Protein AF-A0A3N5J8C0-F1 (afdb_monomer)

Nearest PDB structures (foldseek):
  8ye5-assembly1_A  TM=8.555E-01  e=3.695E-01  Dehalobacter sp.
  5fzq-assembly1_B  TM=6.676E-01  e=3.695E-01  synthetic construct
  6v8e-assembly2_F  TM=5.526E-01  e=2.523E-01  synthetic construct
  8arc-assembly2_C  TM=6.959E-01  e=1.100E+00  Photorhabdus laumondii subsp. laumondii TTO1
  7qij-assembly2_JC  TM=6.685E-01  e=4.070E+00  Yersinia enterocolitica

Structure (mmCIF, N/CA/C/O backbone):
data_AF-A0A3N5J8C0-F1
#
_entry.id   AF-A0A3N5J8C0-F1
#
loop_
_atom_site.group_PDB
_atom_site.id
_atom_site.type_symbol
_atom_site.label_atom_id
_atom_site.label_alt_id
_atom_site.label_comp_id
_atom_site.label_asym_id
_atom_site.label_entity_id
_atom_site.label_seq_id
_atom_site.pdbx_PDB_ins_code
_atom_site.Cartn_x
_atom_site.Cartn_y
_atom_site.Cartn_z
_atom_site.occupancy
_atom_site.B_iso_or_equiv
_atom_site.auth_seq_id
_atom_site.auth_comp_id
_atom_site.auth_asym_id
_atom_site.auth_atom_id
_atom_site.pdbx_PDB_model_num
ATOM 1 N N . MET A 1 1 ? -45.044 20.548 -32.762 1.00 36.38 1 MET A N 1
ATOM 2 C CA . MET A 1 1 ? -45.439 21.778 -32.041 1.00 36.38 1 MET A CA 1
ATOM 3 C C . MET A 1 1 ? -44.810 21.751 -30.650 1.00 36.38 1 MET A C 1
ATOM 5 O O . MET A 1 1 ? -44.982 20.740 -29.996 1.00 36.38 1 MET A O 1
ATOM 9 N N . SER A 1 2 ? -44.057 22.814 -30.298 1.00 35.66 2 SER A N 1
ATOM 10 C CA . SER A 1 2 ? -43.730 23.411 -28.969 1.00 35.66 2 SER A CA 1
ATOM 11 C C . SER A 1 2 ? -43.699 22.547 -27.692 1.00 35.66 2 SER A C 1
ATOM 13 O O . SER A 1 2 ? -44.624 21.792 -27.466 1.00 35.66 2 SER A O 1
ATOM 15 N N . ARG A 1 3 ? -42.818 22.719 -26.691 1.00 38.47 3 ARG A N 1
ATOM 16 C CA . ARG A 1 3 ? -41.753 23.689 -26.313 1.00 38.47 3 ARG A CA 1
ATOM 17 C C . ARG A 1 3 ? -41.087 23.081 -25.044 1.00 38.47 3 ARG A C 1
ATOM 19 O O . ARG A 1 3 ? -41.811 22.584 -24.198 1.00 38.47 3 ARG A O 1
ATOM 26 N N . LYS A 1 4 ? -39.757 22.933 -24.985 1.00 38.97 4 LYS A N 1
ATOM 27 C CA . LYS A 1 4 ? -38.731 23.778 -24.309 1.00 38.97 4 LYS A CA 1
ATOM 28 C C . LYS A 1 4 ? -38.286 23.297 -22.913 1.00 38.97 4 LYS A C 1
ATOM 30 O O . LYS A 1 4 ? -39.085 23.194 -21.995 1.00 38.97 4 LYS A O 1
ATOM 35 N N . LEU A 1 5 ? -36.966 23.090 -22.816 1.00 45.16 5 LEU A N 1
ATOM 36 C CA . LEU A 1 5 ? -36.154 22.933 -21.610 1.00 45.16 5 LEU A CA 1
ATOM 37 C C . LEU A 1 5 ? -36.075 24.240 -20.806 1.00 45.16 5 LEU A C 1
ATOM 39 O O . LEU A 1 5 ? -36.049 25.324 -21.393 1.00 45.16 5 LEU A O 1
ATOM 43 N N . THR A 1 6 ? -35.898 24.119 -19.490 1.00 43.31 6 THR A N 1
ATOM 44 C CA . THR A 1 6 ? -35.476 25.217 -18.610 1.00 43.31 6 THR A CA 1
ATOM 45 C C . THR A 1 6 ? -34.283 24.775 -17.770 1.00 43.31 6 THR A C 1
ATOM 47 O O . THR A 1 6 ? -34.398 23.891 -16.927 1.00 43.31 6 THR A O 1
ATOM 50 N N . ALA A 1 7 ? -33.143 25.406 -18.046 1.00 38.03 7 ALA A N 1
ATOM 51 C CA . ALA A 1 7 ? -31.943 25.437 -17.225 1.00 38.03 7 ALA A CA 1
ATOM 52 C C . ALA A 1 7 ? -32.054 26.591 -16.216 1.00 38.03 7 ALA A C 1
ATOM 54 O O . ALA A 1 7 ? -32.607 27.640 -16.550 1.00 38.03 7 ALA A O 1
ATOM 55 N N . VAL A 1 8 ? -31.500 26.425 -15.014 1.00 42.53 8 VAL A N 1
ATOM 56 C CA . VAL A 1 8 ? -31.299 27.523 -14.059 1.00 42.53 8 VAL A CA 1
ATOM 57 C C . VAL A 1 8 ? -29.803 27.675 -13.824 1.00 42.53 8 VAL A C 1
ATOM 59 O O . VAL A 1 8 ? -29.126 26.736 -13.413 1.00 42.53 8 VAL A O 1
ATOM 62 N N . ALA A 1 9 ? -29.314 28.868 -14.150 1.00 37.12 9 ALA A N 1
ATOM 63 C CA . ALA A 1 9 ? -27.948 29.328 -13.978 1.00 37.12 9 ALA A CA 1
ATOM 64 C C . ALA A 1 9 ? -27.829 30.215 -12.728 1.00 37.12 9 ALA A C 1
ATOM 66 O O . ALA A 1 9 ? -28.775 30.892 -12.328 1.00 37.12 9 ALA A O 1
ATOM 67 N N . VAL A 1 10 ? -26.630 30.202 -12.153 1.00 36.56 10 VAL A N 1
ATOM 68 C CA . VAL A 1 10 ? -26.146 31.026 -11.039 1.00 36.56 10 VAL A CA 1
ATOM 69 C C . VAL A 1 10 ? -25.862 32.457 -11.509 1.00 36.56 10 VAL A C 1
ATOM 71 O O . VAL A 1 10 ? -25.314 32.640 -12.595 1.00 36.56 10 VAL A O 1
ATOM 74 N N . ALA A 1 11 ? -26.123 33.461 -10.665 1.00 36.22 11 ALA A N 1
ATOM 75 C CA . ALA A 1 11 ? -25.432 34.751 -10.734 1.00 36.22 11 ALA A CA 1
ATOM 76 C C . ALA A 1 11 ? -25.321 35.409 -9.347 1.00 36.22 11 ALA A C 1
ATOM 78 O O . ALA A 1 11 ? -26.277 35.456 -8.577 1.00 36.22 11 ALA A O 1
ATOM 79 N N . ALA A 1 12 ? -24.109 35.885 -9.064 1.00 37.81 12 ALA A N 1
ATOM 80 C CA . ALA A 1 12 ? -23.647 36.523 -7.841 1.00 37.81 12 ALA A CA 1
ATOM 81 C C . ALA A 1 12 ? -24.055 38.003 -7.739 1.00 37.81 12 ALA A C 1
ATOM 83 O O . ALA A 1 12 ? -24.271 38.666 -8.752 1.00 37.81 12 ALA A O 1
ATOM 84 N N . LEU A 1 13 ? -24.046 38.543 -6.517 1.00 34.56 13 LEU A N 1
ATOM 85 C CA . LEU A 1 13 ? -24.071 39.984 -6.261 1.00 34.56 13 LEU A CA 1
ATOM 86 C C . LEU A 1 13 ? -23.061 40.333 -5.159 1.00 34.56 13 LEU A C 1
ATOM 88 O O . LEU A 1 13 ? -23.184 39.907 -4.014 1.00 34.56 13 LEU A O 1
ATOM 92 N N . ILE A 1 14 ? -22.041 41.088 -5.565 1.00 41.22 14 ILE A N 1
ATOM 93 C CA . ILE A 1 14 ? -21.001 41.708 -4.741 1.00 41.22 14 ILE A CA 1
ATOM 94 C C . ILE A 1 14 ? -21.518 43.090 -4.327 1.00 41.22 14 ILE A C 1
ATOM 96 O O . ILE A 1 14 ? -21.924 43.864 -5.192 1.00 41.22 14 ILE A O 1
ATOM 100 N N . ALA A 1 15 ? -21.468 43.418 -3.034 1.00 42.97 15 ALA A N 1
ATOM 101 C CA . ALA A 1 15 ? -21.710 44.771 -2.536 1.00 42.97 15 ALA A CA 1
ATOM 102 C C . ALA A 1 15 ? -20.478 45.282 -1.775 1.00 42.97 15 ALA A C 1
ATOM 104 O O . ALA A 1 15 ? -20.013 44.676 -0.812 1.00 42.97 15 ALA A O 1
ATOM 105 N N . LEU A 1 16 ? -19.959 46.398 -2.278 1.00 36.75 16 LEU A N 1
ATOM 106 C CA . LEU A 1 16 ? -18.794 47.157 -1.844 1.00 36.75 16 LEU A CA 1
ATOM 107 C C . LEU A 1 16 ? -19.269 48.304 -0.931 1.00 36.75 16 LEU A C 1
ATOM 109 O O . LEU A 1 16 ? -20.196 49.017 -1.311 1.00 36.75 16 LEU A O 1
ATOM 113 N N . ALA A 1 17 ? -18.628 48.534 0.218 1.00 47.25 17 ALA A N 1
ATOM 114 C CA . ALA A 1 17 ? -18.795 49.771 0.987 1.00 47.25 17 ALA A CA 1
ATOM 115 C C . ALA A 1 17 ? -17.461 50.211 1.625 1.00 47.25 17 ALA A C 1
ATOM 117 O O . ALA A 1 17 ? -16.957 49.581 2.551 1.00 47.25 17 ALA A O 1
ATOM 118 N N . ALA A 1 18 ? -16.903 51.306 1.100 1.00 42.03 18 ALA A N 1
ATOM 119 C CA . ALA A 1 18 ? -16.025 52.243 1.814 1.00 42.03 18 ALA A CA 1
ATOM 120 C C . ALA A 1 18 ? -16.855 52.945 2.917 1.00 42.03 18 ALA A C 1
ATOM 122 O O . ALA A 1 18 ? -18.064 53.064 2.756 1.00 42.03 18 ALA A O 1
ATOM 123 N N . GLY A 1 19 ? -16.384 53.442 4.061 1.00 35.12 19 GLY A N 1
ATOM 124 C CA . GLY A 1 19 ? -15.079 53.897 4.535 1.00 35.12 19 GLY A CA 1
ATOM 125 C C . GLY A 1 19 ? -15.313 55.243 5.251 1.00 35.12 19 GLY A C 1
ATOM 126 O O . GLY A 1 19 ? -15.850 56.138 4.613 1.00 35.12 19 GLY A O 1
ATOM 127 N N . ALA A 1 20 ? -14.970 55.380 6.544 1.00 40.59 20 ALA A N 1
ATOM 128 C CA . ALA A 1 20 ? -14.608 56.639 7.238 1.00 40.59 20 ALA A CA 1
ATOM 129 C C . ALA A 1 20 ? -14.333 56.410 8.754 1.00 40.59 20 ALA A C 1
ATOM 131 O O . ALA A 1 20 ? -14.841 55.433 9.301 1.00 40.59 20 ALA A O 1
ATOM 132 N N . PRO A 1 21 ? -13.522 57.264 9.426 1.00 53.22 21 PRO A N 1
ATOM 133 C CA . PRO A 1 21 ? -12.695 56.891 10.583 1.00 53.22 21 PRO A CA 1
ATOM 134 C C . PRO A 1 21 ? -13.000 57.669 11.892 1.00 53.22 21 PRO A C 1
ATOM 136 O O . PRO A 1 21 ? -13.904 58.495 11.934 1.00 53.22 21 PRO A O 1
ATOM 139 N N . LEU A 1 22 ? -12.138 57.449 12.902 1.00 32.69 22 LEU A N 1
ATOM 140 C CA . LEU A 1 22 ? -11.948 58.168 14.183 1.00 32.69 22 LEU A CA 1
ATOM 141 C C . LEU A 1 22 ? -12.921 57.863 15.341 1.00 32.69 22 LEU A C 1
ATOM 143 O O . LEU A 1 22 ? -14.061 58.301 15.330 1.00 32.69 22 LEU A O 1
ATOM 147 N N . GLN A 1 23 ? -12.387 57.323 16.446 1.00 41.91 23 GLN A N 1
ATOM 148 C CA . GLN A 1 23 ? -12.114 58.140 17.641 1.00 41.91 23 GLN A CA 1
ATOM 149 C C . GLN A 1 23 ? -11.225 57.409 18.659 1.00 41.91 23 GLN A C 1
ATOM 151 O O . GLN A 1 23 ? -11.356 56.214 18.902 1.00 41.91 23 GLN A O 1
ATOM 156 N N . ALA A 1 24 ? -10.280 58.175 19.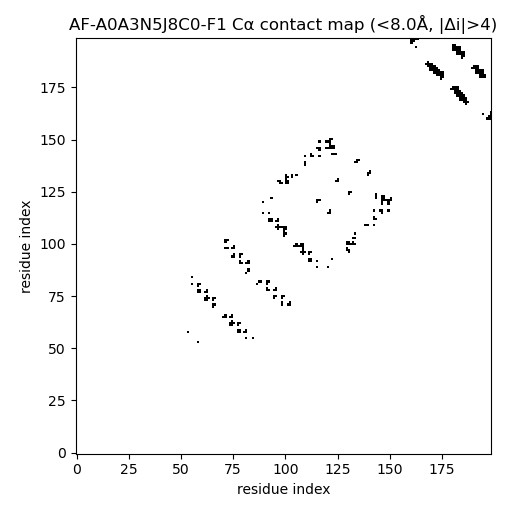201 1.00 34.25 24 ALA A N 1
ATOM 157 C CA . ALA A 1 24 ? -9.258 57.789 20.157 1.00 34.25 24 ALA A CA 1
ATOM 158 C C . ALA A 1 24 ? -9.825 57.551 21.569 1.00 34.25 24 ALA A C 1
ATOM 160 O O . ALA A 1 24 ? -10.714 58.273 22.015 1.00 34.25 24 ALA A O 1
ATOM 161 N N . GLN A 1 25 ? -9.249 56.586 22.288 1.00 37.56 25 GLN A N 1
ATOM 162 C CA . GLN A 1 25 ? -9.459 56.371 23.721 1.00 37.56 25 GLN A CA 1
ATOM 163 C C . GLN A 1 25 ? -8.403 57.115 24.543 1.00 37.56 25 GLN A C 1
ATOM 165 O O . GLN A 1 25 ? -7.205 57.024 24.276 1.00 37.56 25 GLN A O 1
ATOM 170 N N . GLN A 1 26 ? -8.865 57.820 25.572 1.00 39.78 26 GLN A N 1
ATOM 171 C CA . GLN A 1 26 ? -8.071 58.465 26.617 1.00 39.78 26 GLN A CA 1
ATOM 172 C C . GLN A 1 26 ? -8.974 58.619 27.866 1.00 39.78 26 GLN A C 1
ATOM 174 O O . GLN A 1 26 ? -10.195 58.585 27.722 1.00 39.78 26 GLN A O 1
ATOM 179 N N . PRO A 1 27 ? -8.437 58.858 29.074 1.00 41.88 27 PRO A N 1
ATOM 180 C CA . PRO A 1 27 ? -7.697 57.921 29.922 1.00 41.88 27 PRO A CA 1
ATOM 181 C C . PRO A 1 27 ? -8.306 57.838 31.348 1.00 41.88 27 PRO A C 1
ATOM 183 O O . PRO A 1 27 ? -9.177 58.622 31.706 1.00 41.88 27 PRO A O 1
ATOM 186 N N . GLY A 1 28 ? -7.768 56.959 32.201 1.00 31.48 28 GLY A N 1
ATOM 187 C CA . GLY A 1 28 ? -7.788 57.165 33.657 1.00 31.48 28 GLY A CA 1
ATOM 188 C C . GLY A 1 28 ? -8.772 56.309 34.454 1.00 31.48 28 GLY A C 1
ATOM 189 O O . GLY A 1 28 ? -9.938 56.651 34.613 1.00 31.48 28 GLY A O 1
ATOM 190 N N . GLN A 1 29 ? -8.251 55.244 35.061 1.00 34.81 29 GLN A N 1
ATOM 191 C CA . GLN A 1 29 ? -8.790 54.715 36.309 1.00 34.81 29 GLN A CA 1
ATOM 192 C C . GLN A 1 29 ? -7.620 54.569 37.280 1.00 34.81 29 GLN A C 1
ATOM 194 O O . GLN A 1 29 ? -6.707 53.771 37.072 1.00 34.81 29 GLN A O 1
ATOM 199 N N . GLU A 1 30 ? -7.622 55.450 38.277 1.00 35.19 30 GLU A N 1
ATOM 200 C CA . GLU A 1 30 ? -6.662 55.533 39.369 1.00 35.19 30 GLU A CA 1
ATOM 201 C C . GLU A 1 30 ? -6.769 54.276 40.242 1.00 35.19 30 GLU A C 1
ATOM 203 O O . GLU A 1 30 ? -7.809 54.004 40.843 1.00 35.19 30 GLU A O 1
ATOM 208 N N . ALA A 1 31 ? -5.685 53.504 40.309 1.00 36.00 31 ALA A N 1
ATOM 209 C CA . ALA A 1 31 ? -5.481 52.485 41.326 1.00 36.00 31 ALA A CA 1
ATOM 210 C C . ALA A 1 31 ? -4.714 53.123 42.493 1.00 36.00 31 ALA A C 1
ATOM 212 O O . ALA A 1 31 ? -3.635 53.686 42.299 1.00 36.00 31 ALA A O 1
ATOM 213 N N . GLY A 1 32 ? -5.300 53.064 43.690 1.00 36.06 32 GLY A N 1
ATOM 214 C CA . GLY A 1 32 ? -4.665 53.506 44.928 1.00 36.06 32 GLY A CA 1
ATOM 215 C C . GLY A 1 32 ? -3.444 52.651 45.304 1.00 36.06 32 GLY A C 1
ATOM 216 O O . GLY A 1 32 ? -3.301 51.529 44.811 1.00 36.06 32 GLY A O 1
ATOM 217 N N . PRO A 1 33 ? -2.554 53.173 46.165 1.00 46.69 33 PRO A N 1
ATOM 218 C CA . PRO A 1 33 ? -1.254 52.584 46.431 1.00 46.69 33 PRO A CA 1
ATOM 219 C C . PRO A 1 33 ? -1.337 51.643 47.633 1.00 46.69 33 PRO A C 1
ATOM 221 O O . PRO A 1 33 ? -1.494 52.107 48.754 1.00 46.69 33 PRO A O 1
ATOM 224 N N . ASP A 1 34 ? -1.203 50.337 47.419 1.00 40.66 34 ASP A N 1
ATOM 225 C CA . ASP A 1 34 ? -0.592 49.465 48.423 1.00 40.66 34 ASP A CA 1
ATOM 226 C C . ASP A 1 34 ? -0.225 48.098 47.837 1.00 40.66 34 ASP A C 1
ATOM 228 O O . ASP A 1 34 ? -0.915 47.568 46.969 1.00 40.66 34 ASP A O 1
ATOM 232 N N . ALA A 1 35 ? 0.871 47.542 48.354 1.00 38.56 35 ALA A N 1
ATOM 233 C CA . ALA A 1 35 ? 1.501 46.267 47.995 1.00 38.56 35 ALA A CA 1
ATOM 234 C C . ALA A 1 35 ? 2.363 46.257 46.717 1.00 38.56 35 ALA A C 1
ATOM 236 O O . ALA A 1 35 ? 2.213 45.437 45.812 1.00 38.56 35 ALA A O 1
ATOM 237 N N . ALA A 1 36 ? 3.396 47.100 46.720 1.00 42.72 36 ALA A N 1
ATOM 238 C CA . ALA A 1 36 ? 4.675 46.685 46.161 1.00 42.72 36 ALA A CA 1
ATOM 239 C C . ALA A 1 36 ? 5.232 45.533 47.013 1.00 42.72 36 ALA A C 1
ATOM 241 O O . ALA A 1 36 ? 5.684 45.781 48.127 1.00 42.72 36 ALA A O 1
ATOM 242 N N . GLN A 1 37 ? 5.211 44.301 46.500 1.00 40.91 37 GLN A N 1
ATOM 243 C CA . GLN A 1 37 ? 6.231 43.289 46.783 1.00 40.91 37 GLN A CA 1
ATOM 244 C C . GLN A 1 37 ? 6.092 42.088 45.838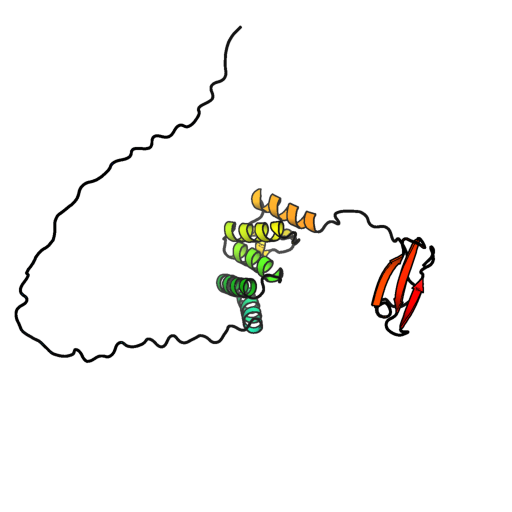 1.00 40.91 37 GLN A C 1
ATOM 246 O O . GLN A 1 37 ? 5.018 41.523 45.675 1.00 40.91 37 GLN A O 1
ATOM 251 N N . ASP A 1 38 ? 7.242 41.714 45.273 1.00 40.25 38 ASP A N 1
ATOM 252 C CA . ASP A 1 38 ? 7.540 40.485 44.532 1.00 40.25 38 ASP A CA 1
ATOM 253 C C . ASP A 1 38 ? 7.430 40.507 42.992 1.00 40.25 38 ASP A C 1
ATOM 255 O O . ASP A 1 38 ? 6.818 39.662 42.344 1.00 40.25 38 ASP A O 1
ATOM 259 N N . ALA A 1 39 ? 8.138 41.466 42.385 1.00 43.75 39 ALA A N 1
ATOM 260 C CA . ALA A 1 39 ? 8.544 41.443 40.978 1.00 43.75 39 ALA A CA 1
ATOM 261 C C . ALA A 1 39 ? 10.010 40.982 40.824 1.00 43.75 39 ALA A C 1
ATOM 263 O O . ALA A 1 39 ? 10.824 41.664 40.203 1.00 43.75 39 ALA A O 1
ATOM 264 N N . THR A 1 40 ? 10.355 39.819 41.390 1.00 49.81 40 THR A N 1
ATOM 265 C CA . THR A 1 40 ? 11.662 39.171 41.154 1.00 49.81 40 THR A CA 1
ATOM 266 C C . THR A 1 40 ? 11.530 37.659 40.978 1.00 49.81 40 THR A C 1
ATOM 268 O O . THR A 1 40 ? 12.270 36.876 41.561 1.00 49.81 40 THR A O 1
ATOM 271 N N . GLN A 1 41 ? 10.597 37.223 40.131 1.00 48.59 41 GLN A N 1
ATOM 272 C CA . GLN A 1 41 ? 10.665 35.881 39.552 1.00 48.59 41 GLN A CA 1
ATOM 273 C C . GLN A 1 41 ? 11.119 36.011 38.094 1.00 48.59 41 GLN A C 1
ATOM 275 O O . GLN A 1 41 ? 10.383 36.579 37.283 1.00 48.59 41 GLN A O 1
ATOM 280 N N . PRO A 1 42 ? 12.334 35.551 37.733 1.00 50.31 42 PRO A N 1
ATOM 281 C CA . PRO A 1 42 ? 12.721 35.481 36.332 1.00 50.31 42 PRO A CA 1
ATOM 282 C C . PRO A 1 42 ? 11.743 34.551 35.596 1.00 50.31 42 PRO A C 1
ATOM 284 O O . PRO A 1 42 ? 11.294 33.561 36.184 1.00 50.31 42 PRO A O 1
ATOM 287 N N . PRO A 1 43 ? 11.390 34.842 34.330 1.00 50.81 43 PRO A N 1
ATOM 288 C CA . PRO A 1 43 ? 10.505 33.978 33.564 1.00 50.81 43 PRO A CA 1
ATOM 289 C C . PRO A 1 43 ? 11.113 32.578 33.544 1.00 50.81 43 PRO A C 1
ATOM 291 O O . PRO A 1 43 ? 12.238 32.399 33.072 1.00 50.81 43 PRO A O 1
ATOM 294 N N . GLN A 1 44 ? 10.388 31.596 34.087 1.00 52.09 44 GLN A N 1
ATOM 295 C CA . GLN A 1 44 ? 10.779 30.201 33.960 1.00 52.09 44 GLN A CA 1
ATOM 296 C C . GLN A 1 44 ? 10.796 29.886 32.467 1.00 52.09 44 GLN A C 1
ATOM 298 O O . GLN A 1 44 ? 9.756 29.707 31.833 1.00 52.09 44 GLN A O 1
ATOM 303 N N . GLN A 1 45 ? 11.997 29.873 31.890 1.00 52.66 45 GLN A N 1
ATOM 304 C CA . GLN A 1 45 ? 12.251 29.228 30.619 1.00 52.66 45 GLN A CA 1
ATOM 305 C C . GLN A 1 45 ? 11.906 27.764 30.849 1.00 52.66 45 GLN A C 1
ATOM 307 O O . GLN A 1 45 ? 12.706 27.012 31.403 1.00 52.66 45 GLN A O 1
ATOM 312 N N . GLY A 1 46 ? 10.678 27.383 30.492 1.00 49.72 46 GLY A N 1
ATOM 313 C CA . GLY A 1 46 ? 10.310 25.986 30.393 1.00 49.72 46 GLY A CA 1
ATOM 314 C C . GLY A 1 46 ? 11.378 25.335 29.534 1.00 49.72 46 GLY A C 1
ATOM 315 O O . GLY A 1 46 ? 11.552 25.711 28.372 1.00 49.72 46 GLY A O 1
ATOM 316 N N . THR A 1 47 ? 12.154 24.435 30.129 1.00 52.88 47 THR A N 1
ATOM 317 C CA . THR A 1 47 ? 13.102 23.614 29.397 1.00 52.88 47 THR A CA 1
ATOM 318 C C . THR A 1 47 ? 12.281 22.871 28.360 1.00 52.88 47 THR A C 1
ATOM 320 O O . THR A 1 47 ? 11.570 21.917 28.676 1.00 52.88 47 THR A O 1
ATOM 323 N N . ARG A 1 48 ? 12.314 23.349 27.112 1.00 57.81 48 ARG A N 1
ATOM 324 C CA . ARG A 1 48 ? 11.881 22.560 25.970 1.00 57.81 48 ARG A CA 1
ATOM 325 C C . ARG A 1 48 ? 12.844 21.385 25.965 1.00 57.81 48 ARG A C 1
ATOM 327 O O . ARG A 1 48 ? 13.971 21.518 25.506 1.00 57.81 48 ARG A O 1
ATOM 334 N N . HIS A 1 49 ? 12.435 20.283 26.587 1.00 50.81 49 HIS A N 1
ATOM 335 C CA . HIS A 1 49 ? 13.134 19.023 26.449 1.00 50.81 49 HIS A CA 1
ATOM 336 C C . HIS A 1 49 ? 13.094 18.709 24.961 1.00 50.81 49 HIS A C 1
ATOM 338 O O . HIS A 1 49 ? 12.045 18.362 24.419 1.00 50.81 49 HIS A O 1
ATOM 344 N N . GLU A 1 50 ? 14.212 18.950 24.288 1.00 46.84 50 GLU A N 1
ATOM 345 C CA . GLU A 1 50 ? 14.414 18.522 22.920 1.00 46.84 50 GLU A CA 1
ATOM 346 C C . GLU A 1 50 ? 14.402 16.999 22.990 1.00 46.84 50 GLU A C 1
ATOM 348 O O . GLU A 1 50 ? 15.331 16.381 23.514 1.00 46.84 50 GLU A O 1
ATOM 353 N N . GLN A 1 51 ? 13.262 16.402 22.630 1.00 60.06 51 GLN A N 1
ATOM 354 C CA . GLN A 1 51 ? 13.165 14.954 22.553 1.00 60.06 51 GLN A CA 1
ATOM 355 C C . GLN A 1 51 ? 14.273 14.491 21.605 1.00 60.06 51 GLN A C 1
ATOM 357 O O . GLN A 1 51 ? 14.432 15.100 20.540 1.00 60.06 51 GLN A O 1
ATOM 362 N N . PRO A 1 52 ? 15.052 13.464 21.988 1.00 60.53 52 PRO A N 1
ATOM 363 C CA . PRO A 1 52 ? 16.026 12.875 21.090 1.00 60.53 52 PRO A CA 1
ATOM 364 C C . PRO A 1 52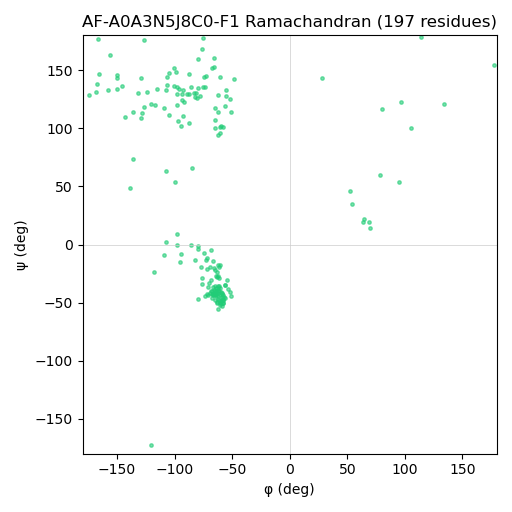 ? 15.366 12.595 19.736 1.00 60.53 52 PRO A C 1
ATOM 366 O O . PRO A 1 52 ? 14.184 12.231 19.716 1.00 60.53 52 PRO A O 1
ATOM 369 N N . PRO A 1 53 ? 16.084 12.785 18.616 1.00 66.75 53 PRO A N 1
ATOM 370 C CA . PRO A 1 53 ? 15.538 12.462 17.306 1.00 66.75 53 PRO A CA 1
ATOM 371 C C . PRO A 1 53 ? 15.015 11.022 17.329 1.00 66.75 53 PRO A C 1
ATOM 373 O O . PRO A 1 53 ? 15.736 10.109 17.722 1.00 66.75 53 PRO A O 1
ATOM 376 N N . GLU A 1 54 ? 13.742 10.844 16.972 1.00 83.12 54 GLU A N 1
ATOM 377 C CA . GLU A 1 54 ? 13.088 9.535 17.018 1.00 83.12 54 GLU A CA 1
ATOM 378 C C . GLU A 1 54 ? 13.798 8.563 16.059 1.00 83.12 54 GLU A C 1
ATOM 380 O O . GLU A 1 54 ? 14.003 8.889 14.888 1.00 83.12 54 GLU A O 1
ATOM 385 N N . ASP A 1 55 ? 14.177 7.374 16.540 1.00 92.69 55 ASP A N 1
ATOM 386 C CA . ASP A 1 55 ? 14.809 6.332 15.722 1.00 92.69 55 ASP A CA 1
ATOM 387 C C . ASP A 1 55 ? 13.741 5.550 14.925 1.00 92.69 55 ASP A C 1
ATOM 389 O O . ASP A 1 55 ? 12.799 5.011 15.520 1.00 92.69 55 ASP A O 1
ATOM 393 N N . PRO A 1 56 ? 13.861 5.431 13.583 1.00 93.75 56 PRO A N 1
ATOM 394 C CA . PRO A 1 56 ? 12.966 4.597 12.786 1.00 93.75 56 PRO A CA 1
ATOM 395 C C . PRO A 1 56 ? 12.856 3.148 13.275 1.00 93.75 56 PRO A C 1
ATOM 397 O O . PRO A 1 56 ? 11.766 2.582 13.223 1.00 93.75 56 PRO A O 1
ATOM 400 N N . ALA A 1 57 ? 13.949 2.536 13.742 1.00 95.94 57 ALA A N 1
ATOM 401 C CA . ALA A 1 57 ? 13.925 1.137 14.172 1.00 95.94 57 ALA A CA 1
ATOM 402 C C . ALA A 1 57 ? 13.080 0.952 15.443 1.00 95.94 57 ALA A C 1
ATOM 404 O O . ALA A 1 57 ? 12.287 0.012 15.545 1.00 95.94 57 ALA A O 1
ATOM 405 N N . GLU A 1 58 ? 13.188 1.891 16.384 1.00 95.81 58 GLU A N 1
ATOM 406 C CA . GLU A 1 58 ? 12.348 1.917 17.580 1.00 95.81 58 GLU A CA 1
ATOM 407 C C . GLU A 1 58 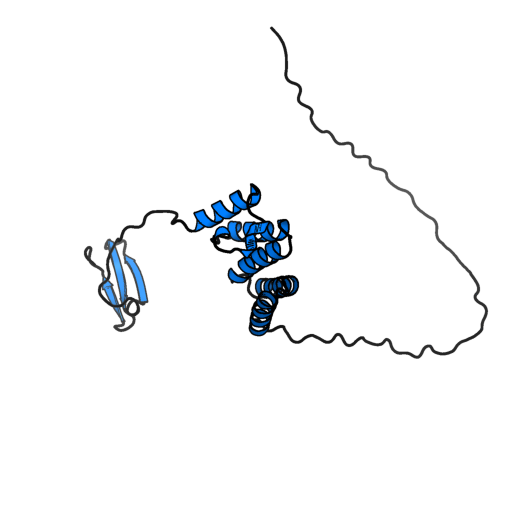? 10.873 2.136 17.226 1.00 95.81 58 GLU A C 1
ATOM 409 O O . GLU A 1 58 ? 10.003 1.455 17.770 1.00 95.81 58 GLU A O 1
ATOM 414 N N . LEU A 1 59 ? 10.570 3.037 16.286 1.00 97.12 59 LEU A N 1
ATOM 415 C CA . LEU A 1 59 ? 9.199 3.277 15.824 1.00 97.12 59 LEU A CA 1
ATOM 416 C C . LEU A 1 59 ? 8.590 2.049 15.128 1.00 97.12 59 LEU A C 1
ATOM 418 O O . LEU A 1 59 ? 7.400 1.775 15.300 1.00 97.12 59 LEU A O 1
ATOM 422 N N . GLU A 1 60 ? 9.378 1.291 14.363 1.00 98.00 60 GLU A N 1
ATOM 423 C CA . GLU A 1 60 ? 8.930 0.032 13.755 1.00 98.00 60 GLU A CA 1
ATOM 424 C C . GLU A 1 60 ? 8.583 -1.019 14.812 1.00 98.00 60 GLU A C 1
ATOM 426 O O . GLU A 1 60 ? 7.552 -1.688 14.703 1.00 98.00 60 GLU A O 1
ATOM 431 N N . GLU A 1 61 ? 9.397 -1.140 15.861 1.00 97.94 61 GLU A N 1
ATOM 432 C CA . GLU A 1 61 ? 9.108 -2.045 16.974 1.00 97.94 61 GLU A CA 1
ATOM 433 C C . GLU A 1 61 ? 7.871 -1.598 17.763 1.00 97.94 61 GLU A C 1
ATOM 435 O O . GLU A 1 61 ? 6.985 -2.407 18.049 1.00 97.94 61 GLU A O 1
ATOM 440 N N . GLN A 1 62 ? 7.746 -0.298 18.042 1.00 97.62 62 GLN A N 1
ATOM 441 C CA . GLN A 1 62 ? 6.556 0.274 18.678 1.00 97.62 62 GLN A CA 1
ATOM 442 C C . GLN A 1 62 ? 5.293 0.013 17.852 1.00 97.62 62 GLN A C 1
ATOM 444 O O . GLN A 1 62 ? 4.262 -0.354 18.414 1.00 97.62 62 GLN A O 1
ATOM 449 N N . SER A 1 63 ? 5.375 0.158 16.527 1.00 98.38 63 SER A N 1
ATOM 450 C CA . SER A 1 63 ? 4.295 -0.156 15.590 1.00 98.38 63 SER A CA 1
ATOM 451 C C . SER A 1 63 ? 3.878 -1.628 15.691 1.00 98.38 63 SER A C 1
ATOM 453 O O . SER A 1 63 ? 2.704 -1.912 15.945 1.00 98.38 63 SER A O 1
ATOM 455 N N . ARG A 1 64 ? 4.831 -2.568 15.588 1.00 98.38 64 ARG A N 1
ATOM 456 C CA . ARG A 1 64 ? 4.557 -4.013 15.705 1.00 98.38 64 ARG A CA 1
ATOM 457 C C . ARG A 1 64 ? 3.906 -4.367 17.039 1.00 98.38 64 ARG A C 1
ATOM 459 O O . ARG A 1 64 ? 2.889 -5.058 17.061 1.00 98.38 64 ARG A O 1
ATOM 466 N N . LYS A 1 65 ? 4.461 -3.863 18.143 1.00 98.44 65 LYS A N 1
ATOM 467 C CA . LYS A 1 65 ? 3.936 -4.115 19.487 1.00 98.44 65 LYS A CA 1
ATOM 468 C C . LYS A 1 65 ? 2.543 -3.524 19.676 1.00 98.44 65 LYS A C 1
ATOM 470 O O . LYS A 1 65 ? 1.664 -4.192 20.206 1.00 98.44 65 LYS A O 1
ATOM 475 N N . ALA A 1 66 ? 2.320 -2.292 19.222 1.00 98.56 66 ALA A N 1
ATOM 476 C CA . ALA A 1 66 ? 1.015 -1.651 19.315 1.00 98.56 66 ALA A CA 1
ATOM 477 C C . ALA A 1 66 ? -0.058 -2.426 18.542 1.00 98.56 66 ALA A C 1
ATOM 479 O O . ALA A 1 66 ? -1.172 -2.567 19.040 1.00 98.56 66 ALA A O 1
ATOM 480 N N . TYR A 1 67 ? 0.280 -2.954 17.364 1.00 98.38 67 TYR A N 1
ATOM 481 C CA . TYR A 1 67 ? -0.619 -3.813 16.600 1.00 98.38 67 TYR A CA 1
ATOM 482 C C . TYR A 1 67 ? -0.948 -5.110 17.356 1.00 98.38 67 TYR A C 1
ATOM 484 O O . TYR A 1 67 ? -2.122 -5.433 17.525 1.00 98.38 67 TYR A O 1
ATOM 492 N N . ALA A 1 68 ? 0.070 -5.812 17.869 1.00 98.31 68 ALA A N 1
ATOM 493 C CA . ALA A 1 68 ? -0.108 -7.056 18.623 1.00 98.31 68 ALA A CA 1
ATOM 494 C C . ALA A 1 68 ? -0.932 -6.867 19.912 1.00 98.31 68 ALA A C 1
ATOM 496 O O . ALA A 1 68 ? -1.739 -7.722 20.263 1.00 98.31 68 ALA A O 1
ATOM 497 N N . ASP A 1 69 ? -0.770 -5.723 20.580 1.00 98.38 69 ASP A N 1
ATOM 498 C CA . ASP A 1 69 ? -1.506 -5.360 21.795 1.00 98.38 69 ASP A CA 1
ATOM 499 C C . ASP A 1 69 ? -2.934 -4.832 21.512 1.00 98.38 69 ASP A C 1
ATOM 501 O O . ASP A 1 69 ? -3.630 -4.434 22.448 1.00 98.38 69 ASP A O 1
ATOM 505 N N . GLY A 1 70 ? -3.362 -4.727 20.245 1.00 98.00 70 GLY A N 1
ATOM 506 C CA . GLY A 1 70 ? -4.650 -4.125 19.864 1.00 98.00 70 GLY A CA 1
ATOM 507 C C . GLY A 1 70 ? -4.729 -2.603 20.075 1.00 98.00 70 GLY A C 1
ATOM 508 O O . GLY A 1 70 ? -5.803 -2.004 20.045 1.00 98.00 70 GLY A O 1
ATOM 509 N N . LYS A 1 71 ? -3.592 -1.934 20.295 1.00 98.56 71 LYS A N 1
ATOM 510 C CA . LYS A 1 71 ? -3.488 -0.482 20.516 1.00 98.56 71 LYS A CA 1
ATOM 511 C C . LYS A 1 71 ? -3.424 0.253 19.177 1.00 98.56 71 LYS A C 1
ATOM 513 O O . LYS A 1 71 ? -2.417 0.879 18.835 1.00 98.56 71 LYS A O 1
ATOM 518 N N . TYR A 1 72 ? -4.511 0.202 18.411 1.00 98.38 72 TYR A N 1
ATOM 519 C CA . TYR A 1 72 ? -4.523 0.656 17.015 1.00 98.38 72 TYR A CA 1
ATOM 520 C C . TYR A 1 72 ? -4.244 2.154 16.824 1.00 98.38 72 TYR A C 1
ATOM 522 O O . TYR A 1 72 ? -3.659 2.542 15.815 1.00 98.38 72 TYR A O 1
ATOM 530 N N . LEU A 1 73 ? -4.561 3.008 17.805 1.00 98.44 73 LEU A N 1
ATOM 531 C CA . LEU A 1 73 ? -4.181 4.426 17.752 1.00 98.44 73 LEU A CA 1
ATOM 532 C C . LEU A 1 73 ? -2.660 4.609 17.847 1.00 98.44 73 LEU A C 1
ATOM 534 O O . LEU A 1 73 ? -2.082 5.398 17.101 1.00 98.44 73 LEU A O 1
ATOM 538 N N . SER A 1 74 ? -1.994 3.862 18.729 1.00 98.50 74 SER A N 1
ATOM 539 C CA . SER A 1 74 ? -0.531 3.875 18.832 1.00 98.50 74 SER A CA 1
ATOM 540 C C . SER A 1 74 ? 0.115 3.305 17.568 1.00 98.50 74 SER A C 1
ATOM 542 O O . SER A 1 74 ? 1.088 3.873 17.076 1.00 98.50 74 SER A O 1
ATOM 544 N N . PHE A 1 75 ? -0.473 2.251 16.994 1.00 98.69 75 PHE A N 1
ATOM 545 C CA . PHE A 1 75 ? -0.073 1.704 15.697 1.00 98.69 75 PHE A CA 1
ATOM 546 C C . PHE A 1 75 ? -0.194 2.756 14.581 1.00 98.69 75 PHE A C 1
ATOM 548 O O . PHE A 1 75 ? 0.763 2.969 13.836 1.00 98.69 75 PHE A O 1
ATOM 555 N N . TYR A 1 76 ? -1.310 3.489 14.509 1.00 98.62 76 TYR A N 1
ATOM 556 C CA . TYR A 1 76 ? -1.496 4.590 13.557 1.00 98.62 76 TYR A CA 1
ATOM 557 C C . TYR A 1 76 ? -0.420 5.673 13.713 1.00 98.62 76 TYR A C 1
ATOM 559 O O . TYR A 1 76 ? 0.226 6.053 12.738 1.00 98.62 76 TYR A O 1
ATOM 567 N N . ILE A 1 77 ? -0.195 6.157 14.940 1.00 98.31 77 ILE A N 1
ATOM 568 C CA . ILE A 1 77 ? 0.760 7.241 15.217 1.00 98.31 77 ILE A CA 1
ATOM 569 C C . ILE A 1 77 ? 2.187 6.830 14.840 1.00 98.31 77 ILE A C 1
ATOM 571 O O . ILE A 1 77 ? 2.894 7.614 14.204 1.00 98.31 77 ILE A O 1
ATOM 575 N N . ALA A 1 78 ? 2.603 5.610 15.194 1.00 98.25 78 ALA A N 1
ATOM 576 C CA . ALA A 1 78 ? 3.928 5.101 14.856 1.00 98.25 78 ALA A CA 1
ATOM 577 C C . ALA A 1 78 ? 4.126 5.023 13.333 1.00 98.25 78 ALA A C 1
ATOM 579 O O . ALA A 1 78 ? 5.106 5.555 12.813 1.00 98.25 78 ALA A O 1
ATOM 580 N N . ASN A 1 79 ? 3.164 4.459 12.592 1.00 98.50 79 ASN A N 1
ATOM 581 C CA . ASN A 1 79 ? 3.260 4.381 11.129 1.00 98.50 79 ASN A CA 1
ATOM 582 C C . ASN A 1 79 ? 3.156 5.746 10.445 1.00 98.50 79 ASN A C 1
ATOM 584 O O . ASN A 1 79 ? 3.794 5.953 9.417 1.00 98.50 79 ASN A O 1
ATOM 588 N N . LEU A 1 80 ? 2.422 6.703 11.016 1.00 98.25 80 LEU A N 1
ATOM 589 C CA . LEU A 1 80 ? 2.367 8.065 10.488 1.00 98.25 80 LEU A CA 1
ATOM 590 C C . LEU A 1 80 ? 3.736 8.749 10.586 1.00 98.25 80 LEU A C 1
ATOM 592 O O . LEU A 1 80 ? 4.159 9.424 9.648 1.00 98.25 80 LEU A O 1
ATOM 596 N N . LYS A 1 81 ? 4.435 8.575 11.712 1.00 97.94 81 LYS A N 1
ATOM 597 C CA . LYS A 1 81 ? 5.803 9.080 11.900 1.00 97.94 81 LYS A CA 1
ATOM 598 C C . LYS A 1 81 ? 6.776 8.400 10.942 1.00 97.94 81 LYS A C 1
ATOM 600 O O . LYS A 1 81 ? 7.490 9.091 10.221 1.00 97.94 81 LYS A O 1
ATOM 605 N N . LEU A 1 82 ? 6.722 7.071 10.853 1.00 98.00 82 LEU A N 1
ATOM 606 C CA . LEU A 1 82 ? 7.539 6.293 9.918 1.00 98.00 82 LEU A CA 1
ATOM 607 C C . LEU A 1 82 ? 7.325 6.730 8.469 1.00 98.00 82 LEU A C 1
ATOM 609 O O . LEU A 1 82 ? 8.295 6.971 7.757 1.00 98.00 82 LEU A O 1
ATOM 613 N N . HIS A 1 83 ? 6.074 6.920 8.049 1.00 97.38 83 HIS A N 1
ATOM 614 C CA . HIS A 1 83 ? 5.760 7.383 6.704 1.00 97.38 83 HIS A CA 1
ATOM 615 C C . HIS A 1 83 ? 6.327 8.785 6.426 1.00 97.38 83 HIS A C 1
ATOM 617 O O . HIS A 1 83 ? 6.885 9.017 5.357 1.00 97.38 83 HIS A O 1
ATOM 623 N N . LYS A 1 84 ? 6.268 9.705 7.399 1.00 96.31 84 LYS A N 1
ATOM 624 C CA . LYS A 1 84 ? 6.889 11.037 7.273 1.00 96.31 84 LYS A CA 1
ATOM 625 C C . LYS A 1 84 ? 8.412 10.964 7.143 1.00 96.31 84 LYS A C 1
ATOM 627 O O . LYS A 1 84 ? 8.987 11.722 6.370 1.00 96.31 84 LYS A O 1
ATOM 632 N N . MET A 1 85 ? 9.060 10.073 7.892 1.00 95.75 85 MET A N 1
ATOM 633 C CA . MET A 1 85 ? 10.519 9.911 7.876 1.00 95.75 85 MET A CA 1
ATOM 634 C C . MET A 1 85 ? 11.012 9.158 6.638 1.00 95.75 85 MET A C 1
ATOM 636 O O . MET A 1 85 ? 12.106 9.418 6.140 1.00 95.75 85 MET A O 1
ATOM 640 N N . ARG A 1 86 ? 10.218 8.204 6.146 1.00 95.31 86 ARG A N 1
ATOM 641 C CA . ARG A 1 86 ? 10.553 7.316 5.030 1.00 95.31 86 ARG A CA 1
ATOM 642 C C . ARG A 1 86 ? 9.361 7.194 4.069 1.00 95.31 86 ARG A C 1
ATOM 644 O O . ARG A 1 86 ? 8.725 6.140 4.005 1.00 95.31 86 ARG A O 1
ATOM 651 N N . PRO A 1 87 ? 9.074 8.243 3.272 1.00 94.12 87 PRO A N 1
ATOM 652 C CA . PRO A 1 87 ? 7.896 8.264 2.399 1.00 94.12 87 PRO A CA 1
ATOM 653 C C . PRO A 1 87 ? 7.905 7.192 1.304 1.00 94.12 87 PRO A C 1
ATOM 655 O O . PRO A 1 87 ? 6.850 6.796 0.828 1.00 94.12 87 PRO A O 1
ATOM 658 N N . HIS A 1 88 ? 9.091 6.710 0.928 1.00 93.44 88 HIS A N 1
ATOM 659 C CA . HIS A 1 88 ? 9.304 5.730 -0.138 1.00 93.44 88 HIS A CA 1
ATOM 660 C C . HIS A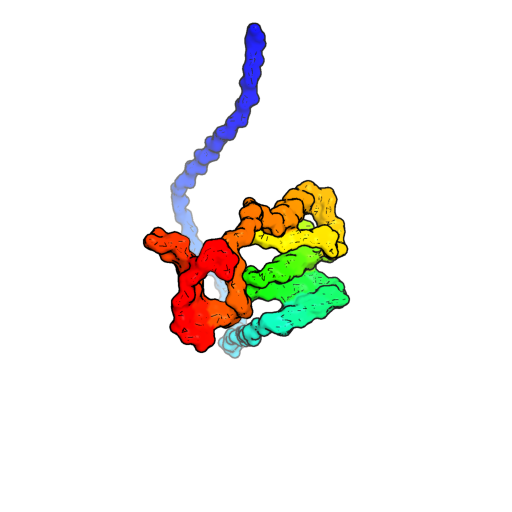 1 88 ? 9.020 4.279 0.277 1.00 93.44 88 HIS A C 1
ATOM 662 O O . HIS A 1 88 ? 9.151 3.391 -0.557 1.00 93.44 88 HIS A O 1
ATOM 668 N N . VAL A 1 89 ? 8.683 4.014 1.546 1.00 96.25 89 VAL A N 1
ATOM 669 C CA . VAL A 1 89 ? 8.384 2.664 2.044 1.00 96.25 89 VAL A CA 1
ATOM 670 C C . VAL A 1 89 ? 6.862 2.451 2.043 1.00 96.25 89 VAL A C 1
ATOM 672 O O . VAL A 1 89 ? 6.175 2.977 2.927 1.00 96.25 89 VAL A O 1
ATOM 675 N N . PRO A 1 90 ? 6.303 1.653 1.108 1.00 95.62 90 PRO A N 1
ATOM 676 C CA . PRO A 1 90 ? 4.851 1.491 0.964 1.00 95.62 90 PRO A CA 1
ATOM 677 C C . PRO A 1 90 ? 4.184 0.838 2.178 1.00 95.62 90 PRO A C 1
ATOM 679 O O . PRO A 1 90 ? 3.015 1.094 2.468 1.00 95.62 90 PRO A O 1
ATOM 682 N N . GLN A 1 91 ? 4.934 0.017 2.921 1.00 97.75 91 GLN A N 1
ATOM 683 C CA . GLN A 1 91 ? 4.422 -0.732 4.068 1.00 97.75 91 GLN A CA 1
ATOM 684 C C . GLN A 1 91 ? 3.774 0.168 5.126 1.00 97.75 91 GLN A C 1
ATOM 686 O O . GLN A 1 91 ? 2.779 -0.221 5.738 1.00 97.75 91 GLN A O 1
ATOM 691 N N . TYR A 1 92 ? 4.295 1.379 5.336 1.00 98.19 92 TYR A N 1
ATOM 692 C CA . TYR A 1 92 ? 3.719 2.286 6.326 1.00 98.19 92 TYR A CA 1
ATOM 693 C C . TYR A 1 92 ? 2.353 2.821 5.880 1.00 98.19 92 TYR A C 1
ATOM 695 O O . TYR A 1 92 ? 1.472 2.969 6.720 1.00 98.19 92 TYR A O 1
ATOM 703 N N . MET A 1 93 ? 2.128 3.027 4.576 1.00 98.12 93 MET A N 1
ATOM 704 C CA . MET A 1 93 ? 0.798 3.371 4.054 1.00 98.12 93 MET A CA 1
ATOM 705 C C . MET A 1 93 ? -0.183 2.205 4.199 1.00 98.12 93 MET A C 1
ATOM 707 O O . MET A 1 93 ? -1.297 2.416 4.671 1.00 98.12 93 MET A O 1
ATOM 711 N N . ILE A 1 94 ? 0.244 0.973 3.897 1.00 98.25 94 ILE A N 1
ATOM 712 C CA . ILE A 1 94 ? -0.572 -0.237 4.118 1.00 98.25 94 ILE A CA 1
ATOM 713 C C . ILE A 1 94 ? -1.003 -0.323 5.587 1.00 98.25 94 ILE A C 1
ATOM 715 O O . ILE A 1 94 ? -2.177 -0.531 5.896 1.00 98.25 94 ILE A O 1
ATOM 719 N N . ASN A 1 95 ? -0.066 -0.101 6.508 1.00 98.44 95 ASN A N 1
ATOM 720 C CA . ASN A 1 95 ? -0.350 -0.095 7.938 1.00 98.44 95 ASN A CA 1
ATOM 721 C C . ASN A 1 95 ? -1.289 1.050 8.349 1.00 98.44 95 ASN A C 1
ATOM 723 O O . ASN A 1 95 ? -2.134 0.848 9.215 1.00 98.44 95 ASN A O 1
ATOM 727 N N . LEU A 1 96 ? -1.192 2.229 7.726 1.00 98.62 96 LEU A N 1
ATOM 728 C CA . LEU A 1 96 ? -2.112 3.347 7.965 1.00 98.62 96 LEU A CA 1
ATOM 729 C C . LEU A 1 96 ? -3.537 3.044 7.482 1.00 98.62 96 LEU A C 1
ATOM 731 O O . LEU A 1 96 ? -4.488 3.414 8.170 1.00 98.62 96 LEU A O 1
ATOM 735 N N . VAL A 1 97 ? -3.698 2.326 6.363 1.00 98.44 97 VAL A N 1
ATOM 736 C CA . VAL A 1 97 ? -5.008 1.826 5.908 1.00 98.44 97 VAL A CA 1
ATOM 737 C C . VAL A 1 97 ? -5.582 0.838 6.922 1.00 98.44 97 VAL A C 1
ATOM 739 O O . VAL A 1 97 ? -6.708 1.030 7.379 1.00 98.44 97 VAL A O 1
ATOM 742 N N . ARG A 1 98 ? -4.793 -0.164 7.338 1.00 98.50 98 ARG A N 1
ATOM 743 C CA . ARG A 1 98 ? -5.196 -1.157 8.352 1.00 98.50 98 ARG A CA 1
ATOM 744 C C . ARG A 1 98 ? -5.582 -0.488 9.670 1.00 98.50 98 ARG A C 1
ATOM 746 O O . ARG A 1 98 ? -6.642 -0.760 10.213 1.00 98.50 98 ARG A O 1
ATOM 753 N N . ALA A 1 99 ? -4.763 0.442 10.157 1.00 98.50 99 ALA A N 1
ATOM 754 C CA . ALA A 1 99 ? -5.046 1.191 11.376 1.00 98.50 99 ALA A CA 1
ATOM 755 C C . ALA A 1 99 ? -6.321 2.039 11.251 1.00 98.50 99 ALA A C 1
ATOM 757 O O . ALA A 1 99 ? -7.113 2.096 12.186 1.00 98.50 99 ALA A O 1
ATOM 758 N N . GLY A 1 100 ? -6.525 2.690 10.100 1.00 98.25 100 GLY A N 1
ATOM 759 C CA . GLY A 1 100 ? -7.737 3.452 9.812 1.00 98.25 100 GLY A CA 1
ATOM 760 C C . GLY A 1 100 ? -8.986 2.575 9.839 1.00 98.25 100 GLY A C 1
ATOM 761 O O . GLY A 1 100 ? -9.977 2.964 10.450 1.00 98.25 100 GLY A O 1
ATOM 762 N N . ALA A 1 101 ? -8.919 1.382 9.248 1.00 98.25 101 ALA A N 1
ATOM 763 C CA . ALA A 1 101 ? -9.995 0.401 9.300 1.00 98.25 101 ALA A CA 1
ATOM 764 C C . ALA A 1 101 ? -10.264 -0.055 10.744 1.00 98.25 101 ALA A C 1
ATOM 766 O O . ALA A 1 101 ? -11.351 0.178 11.256 1.00 98.25 101 ALA A O 1
ATOM 767 N N . LEU A 1 102 ? -9.252 -0.547 11.461 1.00 98.25 102 LEU A N 1
ATOM 768 C CA . LEU A 1 102 ? -9.367 -1.040 12.845 1.00 98.25 102 LEU A CA 1
ATOM 769 C C . LEU A 1 102 ? -9.834 0.016 13.871 1.00 98.25 102 LEU A C 1
ATOM 771 O O . LEU A 1 102 ? -10.257 -0.332 14.970 1.00 98.25 102 LEU A O 1
ATOM 775 N N . LEU A 1 103 ? -9.743 1.307 13.538 1.00 98.06 103 LEU A N 1
ATOM 776 C CA . LEU A 1 103 ? -10.226 2.432 14.354 1.00 98.06 103 LEU A CA 1
ATOM 777 C C . LEU A 1 103 ? -11.613 2.954 13.930 1.00 98.06 103 LEU A C 1
ATOM 779 O O . LEU A 1 103 ? -12.015 4.036 14.374 1.00 98.06 103 LEU A O 1
ATOM 783 N N . ASP A 1 104 ? -12.309 2.253 13.031 1.00 97.25 104 ASP A N 1
ATOM 784 C CA . ASP A 1 104 ? -13.565 2.685 12.400 1.00 97.25 104 ASP A CA 1
ATOM 785 C C . ASP A 1 104 ? -13.452 4.070 11.728 1.00 97.25 104 ASP A C 1
ATOM 787 O O . ASP A 1 104 ? -14.372 4.894 11.719 1.00 97.25 104 ASP A O 1
ATOM 791 N N . LYS A 1 105 ? -12.280 4.366 11.156 1.00 97.62 105 LYS A N 1
ATOM 792 C CA . LYS A 1 105 ? -11.976 5.592 10.402 1.00 97.62 105 LYS A CA 1
ATOM 793 C C . LYS A 1 105 ? -11.868 5.290 8.910 1.00 97.62 105 LYS A C 1
ATOM 795 O O . LYS A 1 105 ? -10.829 5.526 8.293 1.00 97.62 105 LYS A O 1
ATOM 800 N N . ALA A 1 106 ? -12.974 4.842 8.312 1.00 96.75 106 ALA A N 1
ATOM 801 C CA . ALA A 1 106 ? -13.053 4.492 6.889 1.00 96.75 106 ALA A CA 1
ATOM 802 C C . ALA A 1 106 ? -12.513 5.594 5.960 1.00 96.75 106 ALA A C 1
ATOM 804 O O . ALA A 1 106 ? -11.697 5.323 5.088 1.00 96.75 106 ALA A O 1
ATOM 805 N N . ASN A 1 107 ? -12.862 6.862 6.205 1.00 96.62 107 ASN A N 1
ATOM 806 C CA . ASN A 1 107 ? -12.355 7.987 5.406 1.00 96.62 107 ASN A CA 1
ATOM 807 C C . ASN A 1 107 ? -10.824 8.114 5.452 1.00 96.62 107 ASN A C 1
ATOM 809 O O . ASN A 1 107 ? -10.200 8.445 4.447 1.00 96.62 107 ASN A O 1
ATOM 813 N N . THR A 1 108 ? -10.209 7.846 6.608 1.00 97.12 108 THR A N 1
ATOM 814 C CA . THR A 1 108 ? -8.748 7.845 6.751 1.00 97.12 108 THR A CA 1
ATOM 815 C C . THR A 1 108 ? -8.136 6.675 5.991 1.00 97.12 108 THR A C 1
ATOM 817 O O . THR A 1 108 ? -7.142 6.864 5.296 1.00 97.12 108 THR A O 1
ATOM 820 N N . ALA A 1 109 ? -8.746 5.492 6.064 1.00 98.12 109 ALA A N 1
ATOM 821 C CA . ALA A 1 109 ? -8.305 4.340 5.288 1.00 98.12 109 ALA A CA 1
ATOM 822 C C . ALA A 1 109 ? -8.384 4.620 3.775 1.00 98.12 109 ALA A C 1
ATOM 824 O O . ALA A 1 109 ? -7.381 4.490 3.077 1.00 98.12 109 ALA A O 1
ATOM 825 N N . TYR A 1 110 ? -9.522 5.117 3.282 1.00 97.94 110 TYR A N 1
ATOM 826 C CA . TYR A 1 110 ? -9.711 5.452 1.866 1.00 97.94 110 TYR A CA 1
ATOM 827 C C . TYR A 1 110 ? -8.763 6.545 1.384 1.00 97.94 110 TYR A C 1
ATOM 829 O O . TYR A 1 110 ? -8.291 6.483 0.252 1.00 97.94 110 TYR A O 1
ATOM 837 N N . HIS A 1 111 ? -8.442 7.524 2.234 1.00 97.50 111 HIS A N 1
ATOM 838 C CA . HIS A 1 111 ? -7.451 8.545 1.910 1.00 97.50 111 HIS A CA 1
ATOM 839 C C . HIS A 1 111 ? -6.091 7.921 1.572 1.00 97.50 111 HIS A C 1
ATOM 841 O O . HIS A 1 111 ? -5.535 8.215 0.514 1.00 97.50 111 HIS A O 1
ATOM 847 N N . TYR A 1 112 ? -5.585 7.019 2.417 1.00 98.06 112 TYR A N 1
ATOM 848 C CA . TYR A 1 112 ? -4.305 6.360 2.157 1.00 98.06 112 TYR A CA 1
ATOM 849 C C . TYR A 1 112 ? -4.382 5.359 1.003 1.00 98.06 112 TYR A C 1
ATOM 851 O O . TYR A 1 112 ? -3.455 5.322 0.198 1.00 98.06 112 TYR A O 1
ATOM 859 N N . MET A 1 113 ? -5.488 4.624 0.846 1.00 97.94 113 MET A N 1
ATOM 860 C CA . MET A 1 113 ? -5.696 3.780 -0.340 1.00 97.94 113 MET A CA 1
ATOM 861 C C . MET A 1 113 ? -5.642 4.616 -1.627 1.00 97.94 113 MET A C 1
ATOM 863 O O . MET A 1 113 ? -4.982 4.240 -2.591 1.00 97.94 113 MET A O 1
ATOM 867 N N . HIS A 1 114 ? -6.280 5.790 -1.641 1.00 96.81 114 HIS A N 1
ATOM 868 C CA . HIS A 1 114 ? -6.247 6.681 -2.796 1.00 96.81 114 HIS A CA 1
ATOM 869 C C . HIS A 1 114 ? -4.844 7.241 -3.056 1.00 96.81 114 HIS A C 1
ATOM 871 O O . HIS A 1 114 ? -4.395 7.248 -4.199 1.00 96.81 114 HIS A O 1
ATOM 877 N N . MET A 1 115 ? -4.118 7.656 -2.011 1.00 96.50 115 MET A N 1
ATOM 878 C CA . MET A 1 115 ? -2.723 8.089 -2.153 1.00 96.50 115 MET A CA 1
ATOM 879 C C . MET A 1 115 ? -1.834 6.981 -2.723 1.00 96.50 115 MET A C 1
ATOM 881 O O . MET A 1 115 ? -0.981 7.261 -3.564 1.00 96.50 115 MET A O 1
ATOM 885 N N . MET A 1 116 ? -2.019 5.735 -2.278 1.00 96.69 116 MET A N 1
ATOM 886 C CA . MET A 1 116 ? -1.296 4.581 -2.812 1.00 96.69 116 MET A CA 1
ATOM 887 C C . MET A 1 116 ? -1.616 4.372 -4.295 1.00 96.69 116 MET A C 1
ATOM 889 O O . MET A 1 116 ? -0.700 4.265 -5.110 1.00 96.69 116 MET A O 1
ATOM 893 N N . GLN A 1 117 ? -2.899 4.418 -4.660 1.00 95.06 117 GLN A N 1
ATOM 894 C CA . GLN A 1 117 ? -3.350 4.294 -6.045 1.00 95.06 117 GLN A CA 1
ATOM 895 C C . GLN A 1 117 ? -2.757 5.387 -6.951 1.00 95.06 117 GLN A C 1
ATOM 897 O O . GLN A 1 117 ? -2.288 5.079 -8.045 1.00 95.06 117 GLN A O 1
ATOM 902 N N . GLN A 1 118 ? -2.708 6.644 -6.497 1.00 93.81 118 GLN A N 1
ATOM 903 C CA . GLN A 1 118 ? -2.097 7.751 -7.250 1.00 93.81 118 GLN A CA 1
ATOM 904 C C . GLN A 1 118 ? -0.594 7.561 -7.501 1.00 93.81 118 GLN A C 1
ATOM 906 O O . GLN A 1 118 ? -0.063 8.085 -8.476 1.00 93.81 118 GLN A O 1
ATOM 911 N N . GLN A 1 119 ? 0.090 6.814 -6.633 1.00 93.69 119 GLN A N 1
ATOM 912 C CA . GLN A 1 119 ? 1.507 6.476 -6.782 1.00 93.69 119 GLN A CA 1
ATOM 913 C C . GLN A 1 119 ? 1.735 5.225 -7.645 1.00 93.69 119 GLN A C 1
ATOM 915 O O . GLN A 1 119 ? 2.882 4.830 -7.839 1.00 93.69 119 GLN A O 1
ATOM 920 N N . GLY A 1 120 ? 0.672 4.587 -8.146 1.00 92.25 120 GLY A N 1
ATOM 921 C CA . GLY A 1 120 ? 0.767 3.313 -8.860 1.00 92.25 120 GLY A CA 1
ATOM 922 C C . GLY A 1 120 ? 1.168 2.144 -7.957 1.00 92.25 120 GLY A C 1
ATOM 923 O O . GLY A 1 120 ? 1.645 1.127 -8.451 1.00 92.25 120 GLY A O 1
ATOM 924 N N . LEU A 1 121 ? 1.009 2.281 -6.636 1.00 93.75 121 LEU A N 1
ATOM 925 C CA . LEU A 1 121 ? 1.258 1.189 -5.703 1.00 93.75 121 LEU A CA 1
ATOM 926 C C . LEU A 1 121 ? 0.111 0.182 -5.781 1.00 93.75 121 LEU A C 1
ATOM 928 O O . LEU A 1 121 ? -1.063 0.559 -5.759 1.00 93.75 121 LEU A O 1
ATOM 932 N N . SER A 1 122 ? 0.466 -1.099 -5.809 1.00 94.75 122 SER A N 1
ATOM 933 C CA . SER A 1 122 ? -0.491 -2.194 -5.741 1.00 94.75 122 SER A CA 1
ATOM 934 C C . SER A 1 122 ? -0.443 -2.888 -4.383 1.00 94.75 122 SER A C 1
ATOM 936 O O . SER A 1 122 ? 0.630 -3.199 -3.863 1.00 94.75 122 SER A O 1
ATOM 938 N N . PHE A 1 123 ? -1.620 -3.120 -3.805 1.00 96.56 123 PHE A N 1
ATOM 939 C CA . PHE A 1 123 ? -1.833 -4.001 -2.664 1.00 96.56 123 PHE A CA 1
ATOM 940 C C . PHE A 1 123 ? -3.304 -4.426 -2.640 1.00 96.56 123 PHE A C 1
ATOM 942 O O . PHE A 1 123 ? -4.185 -3.575 -2.763 1.00 96.56 123 PHE A O 1
ATOM 949 N N . ASP A 1 124 ? -3.574 -5.718 -2.457 1.00 96.75 124 ASP A N 1
ATOM 950 C CA . ASP A 1 124 ? -4.941 -6.212 -2.301 1.00 96.75 124 ASP A CA 1
ATOM 951 C C . ASP A 1 124 ? -5.374 -6.146 -0.832 1.00 96.75 124 ASP A C 1
ATOM 953 O O . ASP A 1 124 ? -4.988 -6.987 -0.014 1.00 96.75 124 ASP A O 1
ATOM 957 N N . PHE A 1 125 ? -6.220 -5.175 -0.484 1.00 97.00 125 PHE A N 1
ATOM 958 C CA . PHE A 1 125 ? -6.754 -5.067 0.873 1.00 97.00 125 PHE A CA 1
ATOM 959 C C . PHE A 1 125 ? -7.821 -6.116 1.203 1.00 97.00 125 PHE A C 1
ATOM 961 O O . PHE A 1 125 ? -8.170 -6.231 2.379 1.00 97.00 125 PHE A O 1
ATOM 968 N N . ASN A 1 126 ? -8.282 -6.925 0.240 1.00 96.75 126 ASN A N 1
ATOM 969 C CA . ASN A 1 126 ? -9.122 -8.088 0.529 1.00 96.75 126 ASN A CA 1
ATOM 970 C C . ASN A 1 126 ? -8.332 -9.229 1.188 1.00 96.75 126 ASN A C 1
ATOM 972 O O . ASN A 1 126 ? -8.926 -10.055 1.885 1.00 96.75 126 ASN A O 1
ATOM 976 N N . SER A 1 127 ? -7.003 -9.238 1.036 1.00 96.19 127 SER A N 1
ATOM 977 C CA . SER A 1 127 ? -6.112 -10.262 1.599 1.00 96.19 127 SER A CA 1
ATOM 978 C C . SER A 1 127 ? -5.938 -10.193 3.125 1.00 96.19 127 SER A C 1
ATOM 980 O O . SER A 1 127 ? -5.399 -11.123 3.721 1.00 96.19 127 SER A O 1
ATOM 982 N N . THR A 1 128 ? -6.387 -9.114 3.779 1.00 95.56 128 THR A N 1
ATOM 983 C CA . THR A 1 128 ? -6.234 -8.901 5.229 1.00 95.56 128 THR A CA 1
ATOM 984 C C . THR A 1 128 ? -7.576 -8.672 5.915 1.00 95.56 128 THR A C 1
ATOM 986 O O . THR A 1 128 ? -8.365 -7.837 5.486 1.00 95.56 128 THR A O 1
ATOM 989 N N . GLU A 1 129 ? -7.831 -9.381 7.012 1.00 97.12 129 GLU A N 1
ATOM 990 C CA . GLU A 1 129 ? -9.082 -9.263 7.778 1.00 97.12 129 GLU A CA 1
ATOM 991 C C . GLU A 1 129 ? -9.260 -7.892 8.454 1.00 97.12 129 GLU A C 1
ATOM 993 O O . GLU A 1 129 ? -10.382 -7.478 8.733 1.00 97.12 129 GLU A O 1
ATOM 998 N N . ASP A 1 130 ? -8.179 -7.132 8.643 1.00 97.31 130 ASP A N 1
ATOM 999 C CA . ASP A 1 130 ? -8.205 -5.824 9.312 1.00 97.31 130 ASP A CA 1
ATOM 1000 C C . ASP A 1 130 ? -9.073 -4.784 8.600 1.00 97.31 130 ASP A C 1
ATOM 1002 O O . ASP A 1 130 ? -9.441 -3.774 9.192 1.00 97.31 130 ASP A O 1
ATOM 1006 N N . THR A 1 131 ? -9.367 -5.001 7.317 1.00 97.44 131 THR A N 1
ATOM 1007 C CA . THR A 1 131 ? -10.156 -4.087 6.487 1.00 97.44 131 THR A CA 1
ATOM 1008 C C . THR A 1 131 ? -11.617 -4.489 6.364 1.00 97.44 131 THR A C 1
ATOM 1010 O O . THR A 1 131 ? -12.355 -3.783 5.685 1.00 97.44 131 THR A O 1
ATOM 1013 N N . LEU A 1 132 ? -12.057 -5.591 6.987 1.00 97.50 132 LEU A N 1
ATOM 1014 C CA . LEU A 1 132 ? -13.409 -6.143 6.808 1.00 97.50 132 LEU A CA 1
ATOM 1015 C C . LEU A 1 132 ? -14.521 -5.107 7.025 1.00 97.50 132 LEU A C 1
ATOM 1017 O O . LEU A 1 132 ? -15.473 -5.063 6.256 1.00 97.50 132 LEU A O 1
ATOM 1021 N N . ASN A 1 133 ? -14.382 -4.242 8.029 1.00 95.69 133 ASN A N 1
ATOM 1022 C CA . ASN A 1 133 ? -15.391 -3.242 8.389 1.00 95.69 133 ASN A CA 1
ATOM 1023 C C . 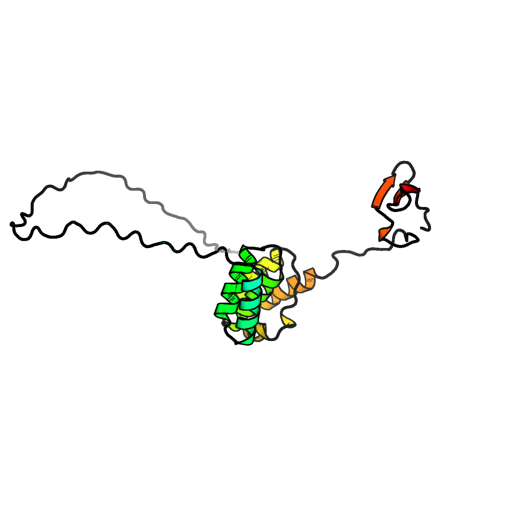ASN A 1 133 ? -15.504 -2.060 7.409 1.00 95.69 133 ASN A C 1
ATOM 1025 O O . ASN A 1 133 ? -16.464 -1.296 7.496 1.00 95.69 133 ASN A O 1
ATOM 1029 N N . ILE A 1 134 ? -14.538 -1.887 6.503 1.00 96.12 134 ILE A N 1
ATOM 1030 C CA . ILE A 1 134 ? -14.553 -0.835 5.476 1.00 96.12 134 ILE A CA 1
ATOM 1031 C C . ILE A 1 134 ? -14.819 -1.387 4.069 1.00 96.12 134 ILE A C 1
ATOM 1033 O O . ILE A 1 134 ? -14.801 -0.624 3.102 1.00 96.12 134 ILE A O 1
ATOM 1037 N N . ARG A 1 135 ? -15.048 -2.699 3.937 1.00 94.81 135 ARG A N 1
ATOM 1038 C CA . ARG A 1 135 ? -15.437 -3.323 2.664 1.00 94.81 135 ARG A CA 1
ATOM 1039 C C . ARG A 1 135 ? -16.902 -3.023 2.335 1.00 94.81 135 ARG A C 1
ATOM 1041 O O . ARG A 1 135 ? -17.596 -2.342 3.089 1.00 94.81 135 ARG A O 1
ATOM 1048 N N . ASP A 1 136 ? -17.353 -3.504 1.179 1.00 91.31 136 ASP A N 1
ATOM 1049 C CA . ASP A 1 136 ? -18.743 -3.421 0.702 1.00 91.31 136 ASP A CA 1
ATOM 1050 C C . ASP A 1 136 ? -19.259 -1.993 0.461 1.00 91.31 136 ASP A C 1
ATOM 1052 O O . ASP A 1 136 ? -20.463 -1.737 0.382 1.00 91.31 136 ASP A O 1
ATOM 1056 N N . THR A 1 137 ? -18.344 -1.035 0.312 1.00 94.81 137 THR A N 1
ATOM 1057 C CA . THR A 1 137 ? -18.682 0.304 -0.163 1.00 94.81 137 THR A CA 1
ATOM 1058 C C . THR A 1 137 ? -18.187 0.484 -1.585 1.00 94.81 137 THR A C 1
ATOM 1060 O O . THR A 1 137 ? -17.084 0.068 -1.933 1.00 94.81 137 THR A O 1
ATOM 1063 N N . GLN A 1 138 ? -18.958 1.210 -2.396 1.00 95.06 138 GLN A N 1
ATOM 1064 C CA . GLN A 1 138 ? -18.560 1.518 -3.770 1.00 95.06 138 GLN A CA 1
ATOM 1065 C C . GLN A 1 138 ? -17.190 2.215 -3.837 1.00 95.06 138 GLN A C 1
ATOM 1067 O O . GLN A 1 138 ? -16.428 1.994 -4.774 1.00 95.06 138 GLN A O 1
ATOM 1072 N N . ALA A 1 139 ? -16.871 3.055 -2.846 1.00 93.31 139 ALA A N 1
ATOM 1073 C CA . ALA A 1 139 ? -15.583 3.734 -2.763 1.00 93.31 139 ALA A CA 1
ATOM 1074 C C . ALA A 1 139 ? -14.433 2.750 -2.505 1.00 93.31 139 ALA A C 1
ATOM 1076 O O . ALA A 1 139 ? -13.410 2.825 -3.186 1.00 93.31 139 ALA A O 1
ATOM 1077 N N . TYR A 1 140 ? -14.610 1.822 -1.558 1.00 97.19 140 TYR A N 1
ATOM 1078 C CA . TYR A 1 140 ? -13.627 0.778 -1.281 1.00 97.19 140 TYR A CA 1
ATOM 1079 C C . TYR A 1 140 ? -13.398 -0.100 -2.510 1.00 97.19 140 TYR A C 1
ATOM 1081 O O . TYR A 1 140 ? -12.258 -0.225 -2.953 1.00 97.19 140 TYR A O 1
ATOM 1089 N N . ASP A 1 141 ? -14.474 -0.633 -3.097 1.00 96.50 141 ASP A N 1
ATOM 1090 C CA . ASP A 1 141 ? -14.393 -1.536 -4.246 1.00 96.50 141 ASP A CA 1
ATOM 1091 C C . ASP A 1 141 ? -13.690 -0.860 -5.420 1.00 96.50 141 ASP A C 1
ATOM 1093 O O . ASP A 1 141 ? -12.786 -1.430 -6.026 1.00 96.50 141 ASP A O 1
ATOM 1097 N N . TYR A 1 142 ? -14.055 0.391 -5.711 1.00 95.88 142 TYR A N 1
ATOM 1098 C CA . TYR A 1 142 ? -13.435 1.158 -6.783 1.00 95.88 142 TYR A CA 1
ATOM 1099 C C . TYR A 1 142 ? -11.924 1.324 -6.571 1.00 95.88 142 TYR A C 1
ATOM 1101 O O . TYR A 1 142 ? -11.142 1.027 -7.474 1.00 95.88 142 TYR A O 1
ATOM 1109 N N . ILE A 1 143 ? -11.495 1.768 -5.385 1.00 96.44 143 ILE A N 1
ATOM 1110 C CA . ILE A 1 143 ? -10.073 2.026 -5.123 1.00 96.44 143 ILE A CA 1
ATOM 1111 C C . ILE A 1 143 ? -9.284 0.712 -5.040 1.00 96.44 143 ILE A C 1
ATOM 1113 O O . ILE A 1 143 ? -8.201 0.621 -5.619 1.00 96.44 143 ILE A O 1
ATOM 1117 N N . ASN A 1 144 ? -9.811 -0.313 -4.362 1.00 97.00 144 ASN A N 1
ATOM 1118 C CA . ASN A 1 144 ? -9.129 -1.601 -4.222 1.00 97.00 144 ASN A CA 1
ATOM 1119 C C . ASN A 1 144 ? -8.970 -2.303 -5.576 1.00 97.00 144 ASN A C 1
ATOM 1121 O O . ASN A 1 144 ? -7.872 -2.749 -5.899 1.00 97.00 144 ASN A O 1
ATOM 1125 N N . ASN A 1 145 ? -10.012 -2.310 -6.413 1.00 95.62 145 ASN A N 1
ATOM 1126 C CA . ASN A 1 145 ? -9.936 -2.905 -7.749 1.00 95.62 145 ASN A CA 1
ATOM 1127 C C . ASN A 1 145 ? -8.907 -2.194 -8.639 1.00 95.62 145 ASN A C 1
ATOM 1129 O O . ASN A 1 145 ? -8.183 -2.858 -9.378 1.00 95.62 145 ASN A O 1
ATOM 1133 N N . LEU A 1 146 ? -8.790 -0.863 -8.543 1.00 94.25 146 LEU A N 1
ATOM 1134 C CA . LEU A 1 146 ? -7.754 -0.117 -9.265 1.00 94.25 146 LEU A CA 1
ATOM 1135 C C . LEU A 1 146 ? -6.340 -0.467 -8.794 1.00 94.25 146 LEU A C 1
ATOM 1137 O O . LEU A 1 146 ? -5.440 -0.587 -9.621 1.00 94.25 146 LEU A O 1
ATOM 1141 N N . MET A 1 147 ? -6.127 -0.640 -7.489 1.00 94.94 147 MET A N 1
ATOM 1142 C CA . MET A 1 147 ? -4.817 -1.046 -6.974 1.00 94.94 147 MET A CA 1
ATOM 1143 C C . MET A 1 147 ? -4.468 -2.482 -7.363 1.00 94.94 147 MET A C 1
ATOM 1145 O O . MET A 1 147 ? -3.324 -2.734 -7.729 1.00 94.94 147 MET A O 1
ATOM 1149 N N . ILE A 1 148 ? -5.426 -3.415 -7.336 1.00 94.75 148 ILE A N 1
ATOM 1150 C CA . ILE A 1 148 ? -5.209 -4.786 -7.825 1.00 94.75 148 ILE A CA 1
ATOM 1151 C C . ILE A 1 148 ? -4.821 -4.751 -9.306 1.00 94.75 148 ILE A C 1
ATOM 1153 O O . ILE A 1 148 ? -3.807 -5.329 -9.683 1.00 94.75 148 ILE A O 1
ATOM 1157 N N . ALA A 1 149 ? -5.567 -4.007 -10.128 1.00 91.81 149 ALA A N 1
ATOM 1158 C CA . ALA A 1 149 ? -5.272 -3.866 -11.552 1.00 91.81 149 ALA A CA 1
ATOM 1159 C C . ALA A 1 149 ? -3.896 -3.229 -11.819 1.00 91.81 149 ALA A C 1
ATOM 1161 O O . ALA A 1 149 ? -3.269 -3.542 -12.824 1.00 91.81 149 ALA A O 1
ATOM 1162 N N . ALA A 1 150 ? -3.391 -2.380 -10.918 1.00 89.31 150 ALA A N 1
ATOM 1163 C CA . ALA A 1 150 ? -2.048 -1.809 -11.032 1.00 89.31 150 ALA A CA 1
ATOM 1164 C C . ALA A 1 150 ? -0.916 -2.846 -10.876 1.00 89.31 150 ALA A C 1
ATOM 1166 O O . ALA A 1 150 ? 0.224 -2.539 -11.217 1.00 89.31 150 ALA A O 1
ATOM 1167 N N . ASN A 1 151 ? -1.201 -4.055 -10.375 1.00 88.69 151 ASN A N 1
ATOM 1168 C CA . ASN A 1 151 ? -0.235 -5.158 -10.359 1.00 88.69 151 ASN A CA 1
ATOM 1169 C C . ASN A 1 151 ? -0.068 -5.820 -11.734 1.00 88.69 151 ASN A C 1
ATOM 1171 O O . ASN A 1 151 ? 0.905 -6.543 -11.952 1.00 88.69 151 ASN A O 1
ATOM 1175 N N . GLU A 1 152 ? -1.028 -5.626 -12.639 1.00 87.88 152 GLU A N 1
ATOM 1176 C CA . GLU A 1 152 ? -0.999 -6.268 -13.944 1.00 87.88 152 GLU A CA 1
ATOM 1177 C C . GLU A 1 152 ? 0.055 -5.608 -14.844 1.00 87.88 152 GLU A C 1
ATOM 1179 O O . GLU A 1 152 ? 0.141 -4.375 -14.909 1.00 87.88 152 GLU A O 1
ATOM 1184 N N . PRO A 1 153 ? 0.862 -6.400 -15.573 1.00 83.25 153 PRO A N 1
ATOM 1185 C CA . PRO A 1 153 ? 1.754 -5.862 -16.585 1.00 83.25 153 PRO A CA 1
ATOM 1186 C C . PRO A 1 153 ? 0.967 -5.029 -17.599 1.00 83.25 153 PRO A C 1
ATOM 1188 O O . PRO A 1 153 ? 0.007 -5.499 -18.203 1.00 83.25 153 PRO A O 1
ATOM 1191 N N . ALA A 1 154 ? 1.408 -3.795 -17.843 1.00 81.50 154 ALA A N 1
ATOM 1192 C CA . ALA A 1 154 ? 0.765 -2.914 -18.819 1.00 81.50 154 ALA A CA 1
ATOM 1193 C C . ALA A 1 154 ? 0.943 -3.377 -20.284 1.00 81.50 154 ALA A C 1
ATOM 1195 O O . ALA A 1 154 ? 0.401 -2.753 -21.195 1.00 81.50 154 ALA A O 1
ATOM 1196 N N . GLY A 1 155 ? 1.717 -4.438 -20.530 1.00 84.06 155 GLY A N 1
ATOM 1197 C CA . GLY A 1 155 ? 1.972 -4.969 -21.862 1.00 84.06 155 GLY A CA 1
ATOM 1198 C C . GLY A 1 155 ? 2.604 -6.356 -21.841 1.00 84.06 155 GLY A C 1
ATOM 1199 O O . GLY A 1 155 ? 2.933 -6.904 -20.790 1.00 84.06 155 GLY A O 1
ATOM 1200 N N . GLU A 1 156 ? 2.788 -6.905 -23.035 1.00 84.88 156 GLU A N 1
ATOM 1201 C CA . GLU A 1 156 ? 3.411 -8.206 -23.256 1.00 84.88 156 GLU A CA 1
ATOM 1202 C C . GLU A 1 156 ? 4.890 -8.023 -23.615 1.00 84.88 156 GLU A C 1
ATOM 1204 O O . GLU A 1 156 ? 5.250 -7.166 -24.424 1.00 84.88 156 GLU A O 1
ATOM 1209 N N . GLY A 1 157 ? 5.758 -8.830 -23.005 1.00 83.50 157 GLY A N 1
ATOM 1210 C CA . GLY A 1 157 ? 7.176 -8.901 -23.344 1.00 83.50 157 GLY A CA 1
ATOM 1211 C C . GLY A 1 157 ? 7.519 -10.278 -23.897 1.00 83.50 157 GLY A C 1
ATOM 1212 O O . GLY A 1 157 ? 7.142 -11.292 -23.314 1.00 83.50 157 GLY A O 1
ATOM 1213 N N . SER A 1 158 ? 8.262 -10.326 -24.999 1.00 86.00 158 SER A N 1
ATOM 1214 C CA . SER A 1 158 ? 8.875 -11.553 -25.509 1.00 86.00 158 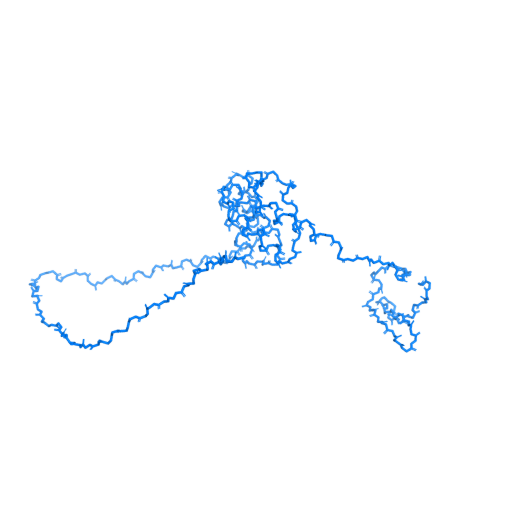SER A CA 1
ATOM 1215 C C . SER A 1 158 ? 10.373 -11.546 -25.224 1.00 86.00 158 SER A C 1
ATOM 1217 O O . SER A 1 158 ? 11.011 -10.492 -25.254 1.00 86.00 158 SER A O 1
ATOM 1219 N N . VAL A 1 159 ? 10.960 -12.722 -24.988 1.00 85.38 159 VAL A N 1
ATOM 1220 C CA . VAL A 1 159 ? 12.420 -12.852 -24.900 1.00 85.38 159 VAL A CA 1
ATOM 1221 C C . VAL A 1 159 ? 13.017 -12.459 -26.249 1.00 85.38 159 VAL A C 1
ATOM 1223 O O . VAL A 1 159 ? 12.770 -13.128 -27.247 1.00 85.38 159 VAL A O 1
ATOM 1226 N N . ALA A 1 160 ? 13.772 -11.361 -26.274 1.00 82.69 160 ALA A N 1
ATOM 1227 C CA . ALA A 1 160 ? 14.450 -10.908 -27.484 1.00 82.69 160 ALA A CA 1
ATOM 1228 C C . ALA A 1 160 ? 15.742 -11.700 -27.727 1.00 82.69 160 ALA A C 1
ATOM 1230 O O . ALA A 1 160 ? 15.980 -12.148 -28.840 1.00 82.69 160 ALA A O 1
ATOM 1231 N N . ILE A 1 161 ? 16.568 -11.872 -26.688 1.00 83.62 161 ILE A N 1
ATOM 1232 C CA . ILE A 1 161 ? 17.867 -12.558 -26.742 1.00 83.62 161 ILE A CA 1
ATOM 1233 C C . ILE A 1 161 ? 18.141 -13.208 -25.375 1.00 83.62 161 ILE A C 1
ATOM 1235 O O . ILE A 1 161 ? 17.801 -12.627 -24.342 1.00 83.62 161 ILE A O 1
ATOM 1239 N N . THR A 1 162 ? 18.766 -14.391 -25.353 1.00 85.00 162 THR A N 1
ATOM 1240 C CA . THR A 1 162 ? 19.203 -15.071 -24.118 1.00 85.00 162 THR A CA 1
ATOM 1241 C C . THR A 1 162 ? 20.722 -15.044 -24.020 1.00 85.00 162 THR A C 1
ATOM 1243 O O . THR A 1 162 ? 21.389 -15.630 -24.855 1.00 85.00 162 THR A O 1
ATOM 1246 N N . LEU A 1 163 ? 21.286 -14.394 -23.000 1.00 83.38 163 LEU A N 1
ATOM 1247 C CA . LEU A 1 163 ? 22.743 -14.327 -22.840 1.00 83.38 163 LEU A CA 1
ATOM 1248 C C . LEU A 1 163 ? 23.288 -15.556 -22.087 1.00 83.38 163 LEU A C 1
ATOM 1250 O O . LEU A 1 163 ? 22.725 -15.924 -21.049 1.00 83.38 163 LEU A O 1
ATOM 1254 N N . PRO A 1 164 ? 24.397 -16.170 -22.543 1.00 78.88 164 PRO A N 1
ATOM 1255 C CA . PRO A 1 164 ? 25.012 -17.300 -21.858 1.00 78.88 164 PRO A CA 1
ATOM 1256 C C . PRO A 1 164 ? 25.904 -16.848 -20.695 1.00 78.88 164 PRO A C 1
ATOM 1258 O O . PRO A 1 164 ? 26.795 -16.010 -20.856 1.00 78.88 164 PRO A O 1
ATOM 1261 N N . GLY A 1 165 ? 25.721 -17.454 -19.520 1.00 81.50 165 GLY A N 1
ATOM 1262 C CA . GLY A 1 165 ? 26.542 -17.202 -18.331 1.00 81.50 165 GLY A CA 1
ATOM 1263 C C . GLY A 1 165 ? 25.778 -16.536 -17.180 1.00 81.50 165 GLY A C 1
ATOM 1264 O O . GLY A 1 165 ? 24.574 -16.303 -17.263 1.00 81.50 165 GLY A O 1
ATOM 1265 N N . PRO A 1 166 ? 26.444 -16.291 -16.039 1.00 82.88 166 PRO A N 1
ATOM 1266 C CA . PRO A 1 166 ? 25.778 -15.752 -14.863 1.00 82.88 166 PRO A CA 1
ATOM 1267 C C . PRO A 1 166 ? 25.574 -14.226 -14.992 1.00 82.88 166 PRO A C 1
ATOM 1269 O O . PRO A 1 166 ? 26.539 -13.517 -15.278 1.00 82.88 166 PRO A O 1
ATOM 1272 N N . PRO A 1 167 ? 24.382 -13.681 -14.667 1.00 84.25 167 PRO A N 1
ATOM 1273 C CA . PRO A 1 167 ? 24.065 -12.256 -14.849 1.00 84.25 167 PRO A CA 1
ATOM 1274 C C . PRO A 1 167 ? 25.045 -11.275 -14.193 1.00 84.25 167 PRO A C 1
ATOM 1276 O O . PRO A 1 167 ? 25.270 -10.183 -14.698 1.00 84.25 167 PRO A O 1
ATOM 1279 N N . ARG A 1 168 ? 25.667 -11.682 -13.079 1.00 85.56 168 ARG A N 1
ATOM 1280 C CA . ARG A 1 168 ? 26.664 -10.885 -12.341 1.00 85.56 168 ARG A CA 1
ATOM 1281 C C . ARG A 1 168 ? 27.932 -10.567 -13.140 1.00 85.56 168 ARG A C 1
ATOM 1283 O O . ARG A 1 168 ? 28.706 -9.713 -12.722 1.00 85.56 168 ARG A O 1
ATOM 1290 N N . ASP A 1 169 ? 28.185 -11.299 -14.223 1.00 87.75 169 ASP A N 1
ATOM 1291 C CA . ASP A 1 169 ? 29.367 -11.091 -15.055 1.00 87.75 169 ASP A CA 1
ATOM 1292 C C . ASP A 1 169 ? 29.157 -9.952 -16.056 1.00 87.75 169 ASP A C 1
ATOM 1294 O O . ASP A 1 169 ? 30.135 -9.458 -16.612 1.00 87.75 169 ASP A O 1
ATOM 1298 N N . TYR A 1 170 ? 27.918 -9.496 -16.245 1.00 88.00 170 TYR A N 1
ATOM 1299 C CA . TYR A 1 170 ? 27.565 -8.410 -17.150 1.00 88.00 170 TYR A CA 1
ATOM 1300 C C . TYR A 1 170 ? 27.528 -7.075 -16.404 1.00 88.00 170 TYR A C 1
ATOM 1302 O O . TYR A 1 170 ? 26.907 -6.952 -15.352 1.00 88.00 170 TYR A O 1
ATOM 1310 N N . GLY A 1 171 ? 28.210 -6.070 -16.949 1.00 85.19 171 GLY A N 1
ATOM 1311 C CA . GLY A 1 171 ? 28.331 -4.742 -16.338 1.00 85.19 171 GLY A CA 1
ATOM 1312 C C . GLY A 1 171 ? 27.730 -3.616 -17.168 1.00 85.19 171 GLY A C 1
ATOM 1313 O O . GLY A 1 171 ? 27.374 -2.579 -16.619 1.00 85.19 171 GLY A O 1
ATOM 1314 N N . ALA A 1 172 ? 27.617 -3.804 -18.483 1.00 87.44 172 ALA A N 1
ATOM 1315 C CA . ALA A 1 172 ? 27.064 -2.806 -19.387 1.00 87.44 172 ALA A CA 1
ATOM 1316 C C . ALA A 1 172 ? 26.381 -3.476 -20.582 1.00 87.44 172 ALA A C 1
ATOM 1318 O O . ALA A 1 172 ? 26.842 -4.511 -21.064 1.00 87.44 172 ALA A O 1
ATOM 1319 N N . LEU A 1 173 ? 25.310 -2.850 -21.061 1.00 90.12 173 LEU A N 1
ATOM 1320 C CA . LEU A 1 173 ? 24.536 -3.248 -22.232 1.00 90.12 173 LEU A CA 1
ATOM 1321 C C . LEU A 1 173 ? 24.334 -2.016 -23.114 1.00 90.12 173 LEU A C 1
ATOM 1323 O O . LEU A 1 173 ? 23.928 -0.967 -22.613 1.00 90.12 173 LEU A O 1
ATOM 1327 N N . ALA A 1 174 ? 24.613 -2.130 -24.410 1.00 91.38 174 ALA A N 1
ATOM 1328 C CA . ALA A 1 174 ? 24.381 -1.056 -25.373 1.00 91.38 174 ALA A CA 1
ATOM 1329 C C . ALA A 1 174 ? 23.962 -1.628 -26.727 1.00 91.38 174 ALA A C 1
ATOM 1331 O O . ALA A 1 174 ? 24.559 -2.586 -27.201 1.00 91.38 174 ALA A O 1
ATOM 1332 N N . TRP A 1 175 ? 22.961 -1.036 -27.371 1.00 90.31 175 TRP A N 1
ATOM 1333 C CA . TRP A 1 175 ? 22.635 -1.363 -28.758 1.00 90.31 175 TRP A CA 1
ATOM 1334 C C . TRP A 1 175 ? 23.557 -0.590 -29.703 1.00 90.31 175 TRP A C 1
ATOM 1336 O O . TRP A 1 175 ? 23.653 0.634 -29.602 1.00 90.31 175 TRP A O 1
ATOM 1346 N N . ASP A 1 176 ? 24.225 -1.289 -30.618 1.00 90.81 176 ASP A N 1
ATOM 1347 C CA . ASP A 1 176 ? 24.973 -0.685 -31.716 1.00 90.81 176 ASP A CA 1
ATOM 1348 C C . ASP A 1 176 ? 24.076 -0.618 -32.964 1.00 90.81 176 ASP A C 1
ATOM 1350 O O . ASP A 1 176 ? 23.916 -1.633 -33.649 1.00 90.81 176 ASP A O 1
ATOM 1354 N N . PRO A 1 177 ? 23.510 0.557 -33.307 1.00 89.31 177 PRO A N 1
ATOM 1355 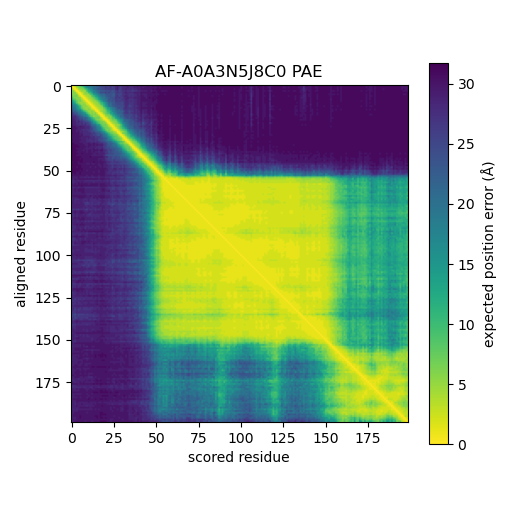C CA . PRO A 1 177 ? 22.633 0.690 -34.465 1.00 89.31 177 PRO A CA 1
ATOM 1356 C C . PRO A 1 177 ? 23.376 0.536 -35.796 1.00 89.31 177 PRO A C 1
ATOM 1358 O O . PRO A 1 177 ? 22.739 0.278 -36.807 1.00 89.31 177 PRO A O 1
ATOM 1361 N N . SER A 1 178 ? 24.706 0.696 -35.825 1.00 91.75 178 SER A N 1
ATOM 1362 C CA . SER A 1 178 ? 25.484 0.554 -37.064 1.00 91.75 178 SER A CA 1
ATOM 1363 C C . SER A 1 178 ? 25.683 -0.906 -37.461 1.00 91.75 178 SER A C 1
ATOM 1365 O O . SER A 1 178 ? 25.826 -1.212 -38.644 1.00 91.75 178 SER A O 1
ATOM 1367 N N . ARG A 1 179 ? 25.697 -1.802 -36.469 1.00 86.88 179 ARG A N 1
ATOM 1368 C CA . ARG A 1 179 ? 25.873 -3.245 -36.665 1.00 86.88 179 ARG A CA 1
ATOM 1369 C C . ARG A 1 179 ? 24.601 -4.040 -36.411 1.00 86.88 179 ARG A C 1
ATOM 1371 O O . ARG A 1 179 ? 24.604 -5.231 -36.692 1.00 86.88 179 ARG A O 1
ATOM 1378 N N . GLU A 1 180 ? 23.564 -3.396 -35.878 1.00 89.06 180 GLU A N 1
ATOM 1379 C CA . GLU A 1 180 ? 22.335 -4.030 -35.394 1.00 89.06 180 GLU A CA 1
ATOM 1380 C C . GLU A 1 180 ? 22.642 -5.162 -34.403 1.00 89.06 180 GLU A C 1
ATOM 1382 O O . GLU A 1 180 ? 22.142 -6.280 -34.503 1.00 89.06 180 GLU A O 1
ATOM 1387 N N . ARG A 1 181 ? 23.541 -4.879 -33.452 1.00 88.06 181 ARG A N 1
ATOM 1388 C CA . ARG A 1 181 ? 24.001 -5.852 -32.453 1.00 88.06 181 ARG A CA 1
ATOM 1389 C C . ARG A 1 181 ? 23.899 -5.284 -31.052 1.00 88.06 181 ARG A C 1
ATOM 1391 O O . ARG A 1 181 ? 24.213 -4.118 -30.813 1.00 88.06 181 ARG A O 1
ATOM 1398 N N . LEU A 1 182 ? 23.544 -6.144 -30.103 1.00 88.44 182 LEU A N 1
ATOM 1399 C CA . LEU A 1 182 ? 23.678 -5.841 -28.686 1.00 88.44 182 LEU A CA 1
ATOM 1400 C C . LEU A 1 182 ? 25.146 -6.025 -28.279 1.00 88.44 182 LEU A C 1
ATOM 1402 O O . LEU A 1 182 ? 25.755 -7.055 -28.550 1.00 88.44 182 LEU A O 1
ATOM 1406 N N . LEU A 1 183 ? 25.723 -5.016 -27.642 1.00 90.38 183 LEU A N 1
ATOM 1407 C CA . LEU A 1 183 ? 27.059 -5.040 -27.066 1.00 90.38 183 LEU A CA 1
ATOM 1408 C C . LEU A 1 183 ? 26.959 -5.265 -25.559 1.00 90.38 183 LEU A C 1
ATOM 1410 O O . LEU A 1 183 ? 26.155 -4.629 -24.874 1.00 90.38 183 LEU A O 1
ATOM 1414 N N . LEU A 1 184 ? 27.816 -6.140 -25.050 1.00 90.06 184 LEU A N 1
ATOM 1415 C CA . LEU A 1 184 ? 27.826 -6.603 -23.672 1.00 90.06 184 LEU A CA 1
ATOM 1416 C C . LEU A 1 184 ? 29.215 -6.410 -23.066 1.00 90.06 184 LEU A C 1
ATOM 1418 O O . LEU A 1 184 ? 30.196 -6.994 -23.524 1.00 90.06 184 LEU A O 1
ATOM 1422 N N . GLY A 1 185 ? 29.306 -5.595 -22.022 1.00 90.06 185 GLY A N 1
ATOM 1423 C CA . GLY A 1 185 ? 30.521 -5.439 -21.231 1.00 90.06 185 GLY A CA 1
ATOM 1424 C C . GLY A 1 185 ? 30.578 -6.470 -20.112 1.00 90.06 185 GLY A C 1
ATOM 1425 O O . GLY A 1 185 ? 29.631 -6.591 -19.336 1.00 90.06 185 GLY A O 1
ATOM 1426 N N . THR A 1 186 ? 31.695 -7.182 -19.997 1.00 88.81 186 THR A N 1
ATOM 1427 C CA . THR A 1 186 ? 31.932 -8.159 -18.926 1.00 88.81 186 THR A CA 1
ATOM 1428 C C . THR A 1 186 ? 32.755 -7.544 -17.796 1.00 88.81 186 THR A C 1
ATOM 1430 O O . THR A 1 186 ? 33.813 -6.963 -18.030 1.00 88.81 186 THR A O 1
ATOM 1433 N N . VAL A 1 187 ? 32.295 -7.679 -16.551 1.00 87.94 187 VAL A N 1
ATOM 1434 C CA . VAL A 1 187 ? 32.965 -7.105 -15.369 1.00 87.94 187 VAL A CA 1
ATOM 1435 C C . VAL A 1 187 ? 34.227 -7.886 -15.023 1.00 87.94 187 VAL A C 1
ATOM 1437 O O . VAL A 1 187 ? 35.265 -7.297 -14.740 1.00 87.94 187 VAL A O 1
ATOM 1440 N N . ARG A 1 188 ? 34.151 -9.223 -15.050 1.00 84.94 188 ARG A N 1
ATOM 1441 C CA . ARG A 1 188 ? 35.277 -10.083 -14.657 1.00 84.94 188 ARG A CA 1
ATOM 1442 C C . ARG A 1 188 ? 36.401 -10.071 -15.690 1.00 84.94 188 ARG A C 1
ATOM 1444 O O . ARG A 1 188 ? 37.566 -10.048 -15.311 1.00 84.94 188 ARG A O 1
ATOM 1451 N N . GLU A 1 189 ? 36.055 -10.124 -16.973 1.00 83.94 189 GLU A N 1
ATOM 1452 C CA . GLU A 1 189 ? 37.045 -10.223 -18.051 1.00 83.94 189 GLU A CA 1
ATOM 1453 C C . GLU A 1 189 ? 37.415 -8.869 -18.664 1.00 83.94 189 GLU A C 1
ATOM 1455 O O . GLU A 1 189 ? 38.407 -8.788 -19.385 1.00 83.94 189 GLU A O 1
ATOM 1460 N N . GLY A 1 190 ? 36.637 -7.811 -18.409 1.00 87.12 190 GLY A N 1
ATOM 1461 C CA . GLY A 1 190 ? 36.868 -6.489 -18.996 1.00 87.12 190 GLY A CA 1
ATOM 1462 C C . GLY A 1 190 ? 36.708 -6.455 -20.519 1.00 87.12 190 GLY A C 1
ATOM 1463 O O . GLY A 1 190 ? 37.278 -5.586 -21.176 1.00 87.12 190 GLY A O 1
ATOM 1464 N N . LYS A 1 191 ? 35.970 -7.408 -21.103 1.00 86.62 191 LYS A N 1
ATOM 1465 C CA . LYS A 1 191 ? 35.755 -7.524 -22.554 1.00 86.62 191 LYS A CA 1
ATOM 1466 C C . LYS A 1 191 ? 34.420 -6.929 -22.977 1.00 86.62 191 LYS A C 1
ATOM 1468 O O . LYS A 1 191 ? 33.439 -7.038 -22.240 1.00 86.62 191 LYS A O 1
ATOM 1473 N N . LEU A 1 192 ? 34.389 -6.395 -24.197 1.00 86.50 192 LEU A N 1
ATOM 1474 C CA . LEU A 1 192 ? 33.170 -6.067 -24.932 1.00 86.50 192 LEU A CA 1
ATOM 1475 C C . LEU A 1 192 ? 32.856 -7.206 -25.908 1.00 86.50 192 LEU A C 1
ATOM 1477 O O . LEU A 1 192 ? 33.670 -7.517 -26.776 1.00 86.50 192 LEU A O 1
ATOM 1481 N N . LEU A 1 193 ? 31.691 -7.825 -25.750 1.00 87.31 193 LEU A N 1
ATOM 1482 C CA . LEU A 1 193 ? 31.183 -8.894 -26.604 1.00 87.31 193 LEU A CA 1
ATOM 1483 C C . LEU A 1 193 ? 30.057 -8.338 -27.478 1.00 87.31 193 LEU A C 1
ATOM 1485 O O . LEU A 1 193 ? 29.212 -7.597 -26.984 1.00 87.31 193 LEU A O 1
ATOM 1489 N N . ALA A 1 194 ? 30.038 -8.687 -28.762 1.00 87.00 194 ALA A N 1
ATOM 1490 C CA . ALA A 1 194 ? 28.876 -8.466 -29.617 1.00 87.00 194 ALA A CA 1
ATOM 1491 C C . ALA A 1 194 ? 28.022 -9.735 -29.595 1.00 87.00 194 ALA A C 1
ATOM 1493 O O . ALA A 1 194 ? 28.528 -10.820 -29.874 1.00 87.00 194 ALA A O 1
ATOM 1494 N N . VAL A 1 195 ? 26.756 -9.590 -29.227 1.00 84.38 195 VAL A N 1
ATOM 1495 C CA . VAL A 1 195 ? 25.811 -10.694 -29.057 1.00 84.38 195 VAL A CA 1
ATOM 1496 C C . VAL A 1 195 ? 25.226 -11.068 -30.419 1.00 84.38 195 VAL A C 1
ATOM 1498 O O . VAL A 1 195 ? 24.810 -10.191 -31.188 1.00 84.38 195 VAL A O 1
ATOM 1501 N N . ALA A 1 196 ? 25.250 -12.361 -30.735 1.00 79.19 196 ALA A N 1
ATOM 1502 C CA . ALA A 1 196 ? 24.689 -12.904 -31.968 1.00 79.19 196 ALA A CA 1
ATOM 1503 C C . ALA A 1 196 ? 23.151 -12.976 -31.891 1.00 79.19 196 ALA A C 1
ATOM 1505 O O . ALA A 1 196 ? 22.566 -12.775 -30.829 1.00 79.19 196 ALA A O 1
ATOM 1506 N N . ASP A 1 197 ? 22.481 -13.224 -33.021 1.00 75.12 197 ASP A N 1
ATOM 1507 C CA . ASP A 1 197 ? 21.006 -13.255 -33.076 1.00 75.12 197 ASP A CA 1
ATOM 1508 C C . ASP A 1 197 ? 20.404 -14.399 -32.240 1.00 75.12 197 ASP A C 1
ATOM 1510 O O . ASP A 1 197 ? 19.242 -14.332 -31.845 1.00 75.12 197 ASP A O 1
ATOM 1514 N N . ASP A 1 198 ? 21.190 -15.439 -31.960 1.00 72.62 198 ASP A N 1
ATOM 1515 C CA . ASP A 1 198 ? 20.822 -16.611 -31.166 1.00 72.62 198 ASP A CA 1
ATOM 1516 C C . ASP A 1 198 ? 21.205 -16.519 -29.678 1.00 72.62 198 ASP A C 1
ATOM 1518 O O . ASP A 1 198 ? 20.735 -17.351 -28.896 1.00 72.62 198 ASP A O 1
ATOM 1522 N N . GLY A 1 199 ? 21.960 -15.487 -29.276 1.00 64.25 199 GLY A N 1
ATOM 1523 C CA . GLY A 1 199 ? 22.385 -15.256 -27.888 1.00 64.25 199 GLY A CA 1
ATOM 1524 C C . GLY A 1 199 ? 23.800 -15.709 -27.564 1.00 64.25 199 GLY A C 1
ATOM 1525 O O . GLY A 1 199 ? 24.006 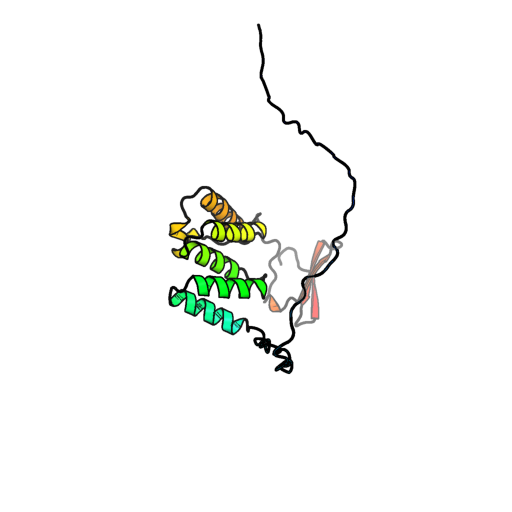-16.914 -27.305 1.00 64.25 199 GLY A O 1
#

Foldseek 3Di:
DDDDDDDDDDDDDDDDDDDDDDDDDDDDDDDDDDDDDDPPDDPPPPPPPPPPDDDLVVLVVQLVVCVVVLVLVSVLVSLVVNCVVPVPDCVSLVSQLLSCLSVVNLVSNLVSLVVCLVVLAADQPVVDPSNVNNPPDPSCCVSNVSRPCSVDPPDDDDPQEDDPDDPQQWDDWDQDPVVRWIWTAGPVPRDIDTDDRHD

Mean predicted aligned error: 16.45 Å

Secondary structure (DSSP, 8-state):
-----------------------------PPP------------------PPPPPHHHHHHHHHHHHHTT-HHHHHHHHHHHHHH-TT-HHHHHHHHHHHHHTT-HHHHHHHHHHHHHTT----GGG-GGGGGG-SSHHHHHHHHHHHHTTS-SS---------S-GGGEEEEEEETTTTEEEEEETTT--EEEPPTT-

Solvent-accessible surface area (backbone atoms only — not comparable to full-atom values): 12714 Å² total; per-residue (Å²): 133,89,80,87,90,84,87,87,82,89,82,88,84,89,85,88,80,87,87,88,86,89,83,88,88,83,86,88,80,90,78,82,92,80,79,92,81,86,94,80,74,77,83,79,74,74,78,76,75,76,71,73,83,84,54,67,70,59,37,51,51,49,22,53,52,20,50,76,70,66,36,40,67,55,20,31,53,30,26,52,52,45,29,71,77,41,71,88,48,65,66,30,48,56,48,37,25,37,26,18,25,71,65,77,31,47,69,57,15,51,51,41,51,48,54,36,43,77,71,59,43,56,58,63,61,85,82,43,78,54,36,60,90,47,52,98,34,74,67,43,54,54,51,41,52,52,11,45,55,51,65,52,74,94,67,89,83,76,90,81,69,56,77,84,73,66,74,86,40,56,70,47,78,46,78,37,82,91,75,74,30,46,34,37,30,29,60,83,77,70,43,78,42,76,47,56,90,82,62

Radius of gyration: 33.38 Å; Cα contacts (8 Å, |Δi|>4): 185; chains: 1; bounding box: 82×76×86 Å

Sequence (199 aa):
MSRKLTAVAVAALIALAAGAPLQAQQPGQEAGPDAAQDATQPPQQGTRHEQPPEDPAELEEQSRKAYADGKYLSFYIANLKLHKMRPHVPQYMINLVRAGALLDKANTAYHYMHMMQQQGLSFDFNSTEDTLNIRDTQAYDYINNLMIAANEPAGEGSVAITLPGPPRDYGALAWDPSRERLLLGTVREGKLLAVADDG

pLDDT: mean 79.55, std 22.96, range [31.48, 98.69]